Protein AF-A0A3C1S4L4-F1 (afdb_monomer)

Secondary structure (DSSP, 8-state):
-EE-HHHHHHHHHTSTT-SSGGGS-HHHHHHHHHHT-BSS---GGG--SEEEEEEEE-GGGPEEEEEEE-SSS-EETTTB-EEEEEEEETTEEEEEESS--PPP-HHHHHHH-GGGHHHHHHHT-TT-SS-HHHHHHSS--EEEEEE-HHHHHHHHHTSTT-SSGGGS-HHHHHHHHHHTEESS----GGG--TT-EEE-TTS-EEEEE-BTBSEEE-TT--EEEEEEEEEEETTEEEEEESS----

Radius of gyration: 19.39 Å; Cα contacts (8 Å, |Δi|>4): 486; chains: 1; bounding box: 53×37×50 Å

Nearest PDB structures (foldseek):
  7asg-assembly1_A  TM=5.093E-01  e=4.097E-16  Homo sapiens
  1o70-assembly1_A  TM=5.998E-01  e=1.993E-12  Drosophila melanogaster
  5y6p-assembly1_A1  TM=8.005E-01  e=9.199E-10  Griffithsia pacifica
  7ezx-assembly1_bP  TM=8.001E-01  e=2.308E-08  Porphyridium purpureum
  8c18-assembly1_A  TM=8.442E-01  e=1.392E-07  Coelastrella astaxanthina

Solvent-accessible surface area (backbone atoms only — not comparable to full-atom values): 13384 Å² total; per-residue (Å²): 76,44,51,40,73,67,12,52,49,53,55,32,72,71,36,97,77,29,88,49,78,84,58,47,55,65,70,59,52,51,37,34,58,25,48,36,36,56,96,62,84,68,47,74,89,68,66,52,74,44,74,44,60,22,64,11,68,23,60,94,67,40,47,24,41,42,41,34,41,47,86,79,69,57,27,38,70,62,77,24,34,77,76,45,69,65,42,79,50,101,90,48,60,43,28,35,22,61,35,65,64,69,81,44,36,48,50,56,49,40,70,55,32,78,58,21,50,55,46,49,52,62,52,65,40,84,83,56,91,64,63,46,61,62,61,58,59,41,90,54,29,26,23,32,52,43,32,31,40,66,10,51,51,52,54,32,71,73,36,96,77,28,88,50,80,84,56,48,58,60,70,57,52,53,50,36,58,29,56,30,27,28,66,81,33,61,77,43,71,90,72,65,46,70,71,36,74,47,63,23,61,66,68,51,54,34,32,31,39,54,92,83,53,62,29,38,33,34,73,60,68,49,78,35,52,56,79,44,69,61,46,22,14,58,29,17,28,35,30,33,20,67,42,65,66,53,108

pLDDT: mean 95.22, std 2.58, range [83.88, 98.56]

Foldseek 3Di:
DAEDPVQVVVVQVVDPQRPDPVSPPPLQVVLLVQQQAAPDADFPVNADQDWGFTRHAAPPRGTATWGFHDVPATDILQHKHFPATQCDDPVYTDTYIHHRDRFAFPLSVLVSDPQNPQVNCLLPPPVDPDNNSVVRRDAFQKEFAGEGPQQVVVVQVVDPQRPDPVSPDNVQSVLLRQQRMATRDQDFPVNDDAQDWGQTSSRATWGWHPPPHTWIQAPVRDIWHFPATANDGRRHTYTYIHHRGHD

Structure (mmCIF, N/CA/C/O backbone):
data_AF-A0A3C1S4L4-F1
#
_entry.id   AF-A0A3C1S4L4-F1
#
loop_
_atom_site.group_PDB
_atom_site.id
_atom_site.type_symbol
_atom_site.label_atom_id
_atom_site.label_alt_id
_atom_site.label_comp_id
_atom_site.label_asym_id
_atom_site.label_entity_id
_atom_site.label_seq_id
_atom_site.pdbx_PDB_ins_code
_atom_site.Cartn_x
_atom_site.Cartn_y
_atom_site.Cartn_z
_atom_site.occupancy
_atom_site.B_iso_or_equiv
_atom_site.auth_seq_id
_atom_site.auth_comp_id
_atom_site.auth_asym_id
_atom_site.auth_atom_id
_atom_site.pdbx_PDB_model_num
ATOM 1 N N . PHE A 1 1 ? 8.242 -4.626 -17.148 1.00 96.44 1 PHE A N 1
ATOM 2 C CA . PHE A 1 1 ? 8.209 -3.191 -17.479 1.00 96.44 1 PHE A CA 1
ATOM 3 C C . PHE A 1 1 ? 9.640 -2.677 -17.498 1.00 96.44 1 PHE A C 1
ATOM 5 O O . PHE A 1 1 ? 10.283 -2.720 -16.470 1.00 96.44 1 PHE A O 1
ATOM 12 N N . ALA A 1 2 ? 10.201 -2.315 -18.647 1.00 98.06 2 ALA A N 1
ATOM 13 C CA . ALA A 1 2 ? 11.602 -1.924 -18.793 1.00 98.06 2 ALA A CA 1
ATOM 14 C C . ALA A 1 2 ? 11.733 -0.389 -18.814 1.00 98.06 2 ALA A C 1
ATOM 16 O O . ALA A 1 2 ? 11.222 0.230 -19.750 1.00 98.06 2 ALA A O 1
ATOM 17 N N . PRO A 1 3 ? 12.392 0.238 -17.824 1.00 98.44 3 PRO A N 1
ATOM 18 C CA . PRO A 1 3 ? 12.643 1.676 -17.846 1.00 98.44 3 PRO A CA 1
ATOM 19 C C . PRO A 1 3 ? 13.583 2.067 -18.987 1.00 98.44 3 PRO A C 1
ATOM 21 O O . PRO A 1 3 ? 14.470 1.301 -19.367 1.00 98.44 3 PRO A O 1
ATOM 24 N N . THR A 1 4 ? 13.408 3.271 -19.527 1.00 98.56 4 THR A N 1
ATOM 25 C CA . THR A 1 4 ? 14.353 3.836 -20.503 1.00 98.56 4 THR A CA 1
ATOM 26 C C . THR A 1 4 ? 15.696 4.209 -19.868 1.00 98.56 4 THR A C 1
ATOM 28 O O . THR A 1 4 ? 15.824 4.334 -18.652 1.00 98.56 4 THR A O 1
ATOM 31 N N . ASN A 1 5 ? 16.706 4.472 -20.700 1.00 98.00 5 ASN A N 1
ATOM 32 C CA . ASN A 1 5 ? 17.982 5.014 -20.224 1.00 98.00 5 ASN A CA 1
ATOM 33 C C . ASN A 1 5 ? 17.807 6.364 -19.505 1.00 98.00 5 ASN A C 1
ATOM 35 O O . ASN A 1 5 ? 18.481 6.612 -18.511 1.00 98.00 5 ASN A O 1
ATOM 39 N N . GLU A 1 6 ? 16.883 7.214 -19.970 1.00 98.19 6 GLU A N 1
ATOM 40 C CA . GLU A 1 6 ? 16.582 8.494 -19.311 1.00 98.19 6 GLU A CA 1
ATOM 41 C C . GLU A 1 6 ? 15.925 8.282 -17.939 1.00 98.19 6 GLU A C 1
ATOM 43 O O . GLU A 1 6 ? 16.216 9.004 -16.987 1.00 98.19 6 GLU A O 1
ATOM 48 N N . ALA A 1 7 ? 15.105 7.236 -17.803 1.00 98.25 7 ALA A N 1
ATOM 49 C CA . ALA A 1 7 ? 14.535 6.836 -16.523 1.00 98.25 7 ALA A CA 1
ATOM 50 C C . ALA A 1 7 ? 15.625 6.439 -15.512 1.00 98.25 7 ALA A C 1
ATOM 52 O O . ALA A 1 7 ? 15.573 6.844 -14.353 1.00 98.25 7 ALA A O 1
ATOM 53 N N . PHE A 1 8 ? 16.627 5.665 -15.945 1.00 97.94 8 PHE A N 1
ATOM 54 C CA . PHE A 1 8 ? 17.766 5.298 -15.095 1.00 97.94 8 PHE A CA 1
ATOM 55 C C . PHE A 1 8 ? 18.648 6.495 -14.755 1.00 97.94 8 PHE A C 1
ATOM 57 O O . PHE A 1 8 ? 19.101 6.607 -13.622 1.00 97.94 8 PHE A O 1
ATOM 64 N N . LYS A 1 9 ? 18.851 7.418 -15.695 1.00 97.38 9 LYS A N 1
ATOM 65 C CA . LYS A 1 9 ? 19.537 8.677 -15.406 1.00 97.38 9 LYS A CA 1
ATOM 66 C C . LYS A 1 9 ? 18.795 9.482 -14.335 1.00 97.38 9 LYS A C 1
ATOM 68 O O . LYS A 1 9 ? 19.410 9.905 -13.369 1.00 97.38 9 LYS A O 1
ATOM 73 N N . SER A 1 10 ? 17.470 9.581 -14.447 1.00 97.38 10 SER A N 1
ATOM 74 C CA . SER A 1 10 ? 16.625 10.240 -13.441 1.00 97.38 10 SER A CA 1
ATOM 75 C C . SER A 1 10 ? 16.706 9.563 -12.065 1.00 97.38 10 SER A C 1
ATOM 77 O O . SER A 1 10 ? 16.632 10.241 -11.045 1.00 97.38 10 SER A O 1
ATOM 79 N N . LEU A 1 11 ? 16.866 8.233 -12.018 1.00 96.81 11 LEU A N 1
ATOM 80 C CA . LEU A 1 11 ? 17.116 7.510 -10.767 1.00 96.81 11 LEU A CA 1
ATOM 81 C C . LEU A 1 11 ? 18.466 7.903 -10.155 1.00 96.81 11 LEU A C 1
ATOM 83 O O . LEU A 1 11 ? 18.521 8.167 -8.958 1.00 96.81 11 LEU A O 1
ATOM 87 N N . LEU A 1 12 ? 19.538 7.948 -10.947 1.00 97.50 12 LEU A N 1
ATOM 88 C CA . LEU A 1 12 ? 20.859 8.359 -10.460 1.00 97.50 12 LEU A CA 1
ATOM 89 C C . LEU A 1 12 ? 20.820 9.801 -9.941 1.00 97.50 12 LEU A C 1
ATOM 91 O O . LEU A 1 12 ? 21.214 10.057 -8.811 1.00 97.50 12 LEU A O 1
ATOM 95 N N . ASP A 1 13 ? 20.197 10.705 -10.699 1.00 96.69 13 ASP A N 1
ATOM 96 C CA . ASP A 1 13 ? 20.033 12.112 -10.318 1.00 96.69 13 ASP A CA 1
ATOM 97 C C . ASP A 1 13 ? 19.179 12.306 -9.042 1.00 96.69 13 ASP A C 1
ATOM 99 O O . ASP A 1 13 ? 19.209 13.379 -8.436 1.00 96.69 13 ASP A O 1
ATOM 103 N N . SER A 1 14 ? 18.423 11.288 -8.604 1.00 94.88 14 SER A N 1
ATOM 104 C CA . SER A 1 14 ? 17.622 11.343 -7.370 1.00 94.88 14 SER A CA 1
ATOM 105 C C . SER A 1 14 ? 18.447 11.208 -6.086 1.00 94.88 14 SER A C 1
ATOM 107 O O . SER A 1 14 ? 17.949 11.528 -5.006 1.00 94.88 14 SER A O 1
ATOM 109 N N . ASN A 1 15 ? 19.704 10.766 -6.188 1.00 94.88 15 ASN A N 1
ATOM 110 C CA . ASN A 1 15 ? 20.615 10.640 -5.060 1.00 94.88 15 ASN A CA 1
ATOM 111 C C . ASN A 1 15 ? 21.998 11.184 -5.435 1.00 94.88 15 ASN A C 1
ATOM 113 O O . ASN A 1 15 ? 22.676 10.649 -6.305 1.00 94.88 15 ASN A O 1
ATOM 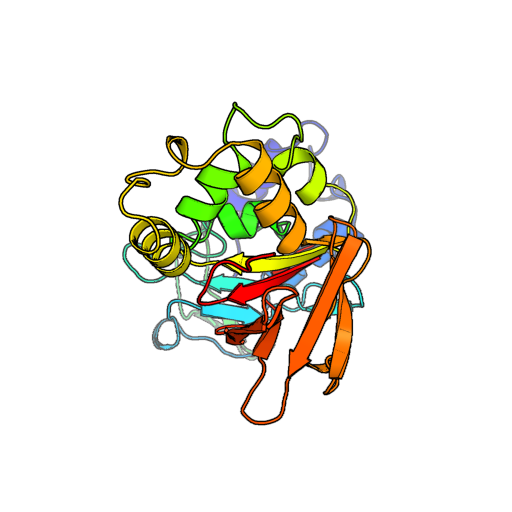117 N N . SER A 1 16 ? 22.460 12.212 -4.720 1.00 94.94 16 SER A N 1
ATOM 118 C CA . SER A 1 16 ? 23.766 12.838 -4.968 1.00 94.94 16 SER A CA 1
ATOM 119 C C . SER A 1 16 ? 24.969 11.903 -4.792 1.00 94.94 16 SER A C 1
ATOM 121 O O . SER A 1 16 ? 26.069 12.250 -5.214 1.00 94.94 16 SER A O 1
ATOM 123 N N . GLU A 1 17 ? 24.790 10.752 -4.142 1.00 96.00 17 GLU A N 1
ATOM 124 C CA . GLU A 1 17 ? 25.831 9.736 -3.971 1.00 96.00 17 GLU A CA 1
ATOM 125 C C . GLU A 1 17 ? 25.919 8.761 -5.160 1.00 96.00 17 GLU A C 1
ATOM 127 O O . GLU A 1 17 ? 26.904 8.034 -5.274 1.00 96.00 17 GLU A O 1
ATOM 132 N N . TRP A 1 18 ? 24.932 8.749 -6.064 1.00 96.19 18 TRP A N 1
ATOM 133 C CA . TRP A 1 18 ? 24.876 7.831 -7.205 1.00 96.19 18 TRP A CA 1
ATOM 134 C C . TRP A 1 18 ? 25.344 8.505 -8.499 1.00 96.19 18 TRP A C 1
ATOM 136 O O . TRP A 1 18 ? 24.556 9.062 -9.257 1.00 96.19 18 TRP A O 1
ATOM 146 N N . ASN A 1 19 ? 26.644 8.424 -8.791 1.00 95.00 19 ASN A N 1
ATOM 147 C CA . ASN A 1 19 ? 27.225 8.953 -10.033 1.00 95.00 19 ASN A CA 1
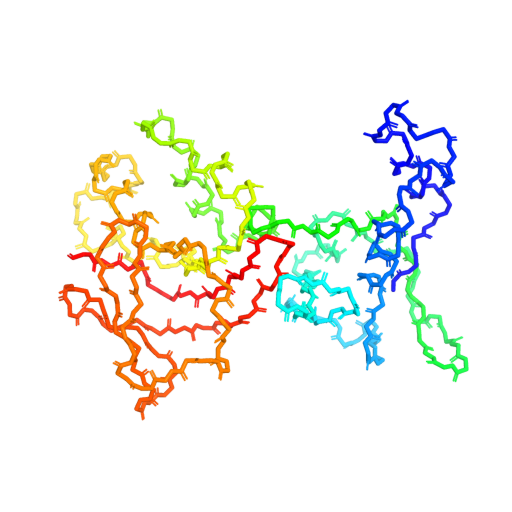ATOM 148 C C . ASN A 1 19 ? 27.117 7.954 -11.196 1.00 95.00 19 ASN A C 1
ATOM 150 O O . ASN A 1 19 ? 27.179 8.327 -12.370 1.00 95.00 19 ASN A O 1
ATOM 154 N N . SER A 1 20 ? 26.989 6.671 -10.872 1.00 95.56 20 SER A N 1
ATOM 155 C CA . SER A 1 20 ? 26.849 5.562 -11.804 1.00 95.56 20 SER A CA 1
ATOM 156 C C . SER A 1 20 ? 25.978 4.458 -11.206 1.00 95.56 20 SER A C 1
ATOM 158 O O . SER A 1 20 ? 25.701 4.436 -10.009 1.00 95.56 20 SER A O 1
ATOM 160 N N . ILE A 1 21 ? 25.559 3.506 -12.042 1.00 94.06 21 ILE A N 1
ATOM 161 C CA . ILE A 1 21 ? 24.753 2.363 -11.590 1.00 94.06 21 ILE A CA 1
ATOM 162 C C . ILE A 1 21 ? 25.477 1.501 -10.543 1.00 94.06 21 ILE A C 1
ATOM 164 O O . ILE A 1 21 ? 24.820 0.882 -9.711 1.00 94.06 21 ILE A O 1
ATOM 168 N N . ASP A 1 22 ? 26.813 1.502 -10.567 1.00 95.50 22 ASP A N 1
ATOM 169 C CA . ASP A 1 22 ? 27.657 0.728 -9.654 1.00 95.50 22 ASP A CA 1
ATOM 170 C C . ASP A 1 22 ? 27.691 1.329 -8.237 1.00 95.50 22 ASP A C 1
ATOM 172 O O . ASP A 1 22 ? 28.064 0.639 -7.289 1.00 95.50 22 ASP A O 1
ATOM 176 N N . ASP A 1 23 ? 27.259 2.586 -8.075 1.00 96.94 23 ASP A N 1
ATOM 177 C CA . ASP A 1 23 ? 27.141 3.244 -6.768 1.00 96.94 23 ASP A CA 1
ATOM 178 C C . ASP A 1 23 ? 25.855 2.834 -6.025 1.00 96.94 23 ASP A C 1
ATOM 180 O O . ASP A 1 23 ? 25.726 3.056 -4.818 1.00 96.94 23 ASP A O 1
ATOM 184 N N . ILE A 1 24 ? 24.889 2.222 -6.724 1.00 96.62 24 ILE A N 1
ATOM 185 C CA . ILE A 1 24 ? 23.666 1.712 -6.102 1.00 96.62 24 ILE A CA 1
ATOM 186 C C . ILE A 1 24 ? 23.987 0.380 -5.411 1.00 96.62 24 ILE A C 1
ATOM 188 O O . ILE A 1 24 ? 24.468 -0.545 -6.073 1.00 96.62 24 ILE A O 1
ATOM 192 N N . PRO A 1 25 ? 23.663 0.211 -4.113 1.00 96.81 25 PRO A N 1
ATOM 193 C CA . PRO A 1 25 ? 23.842 -1.065 -3.429 1.00 96.81 25 PRO A CA 1
ATOM 194 C C . PRO A 1 25 ? 23.229 -2.226 -4.223 1.00 96.81 25 PRO A C 1
ATOM 196 O O . PRO A 1 25 ? 22.064 -2.166 -4.623 1.00 96.81 25 PRO A O 1
ATOM 199 N N . THR A 1 26 ? 23.998 -3.297 -4.444 1.00 96.81 26 THR A N 1
ATOM 200 C CA . THR A 1 26 ? 23.598 -4.404 -5.332 1.00 96.81 26 THR A CA 1
ATOM 201 C C . THR A 1 26 ? 22.267 -5.038 -4.932 1.00 96.81 26 THR A C 1
ATOM 203 O O . THR A 1 26 ? 21.461 -5.357 -5.807 1.00 96.81 26 THR A O 1
ATOM 206 N N . ASP A 1 27 ? 22.000 -5.180 -3.633 1.00 95.19 27 ASP A N 1
ATOM 207 C CA . ASP A 1 27 ? 20.737 -5.738 -3.141 1.00 95.19 27 ASP A CA 1
ATOM 208 C C . ASP A 1 27 ? 19.551 -4.817 -3.454 1.00 95.19 27 ASP A C 1
ATOM 210 O O . ASP A 1 27 ? 18.503 -5.284 -3.908 1.00 95.19 27 ASP A O 1
ATOM 214 N N . LEU A 1 28 ? 19.738 -3.500 -3.305 1.00 95.44 28 LEU A N 1
ATOM 215 C CA . LEU A 1 28 ? 18.731 -2.502 -3.660 1.00 95.44 28 LEU A CA 1
ATOM 216 C C . LEU A 1 28 ? 18.457 -2.521 -5.165 1.00 95.44 28 LEU A C 1
ATOM 218 O O . LEU A 1 28 ? 17.302 -2.642 -5.573 1.00 95.44 28 LEU A O 1
ATOM 222 N N . LEU A 1 29 ? 19.504 -2.459 -5.992 1.00 97.38 29 LEU A N 1
ATOM 223 C CA . LEU A 1 29 ? 19.360 -2.498 -7.446 1.00 97.38 29 LEU A CA 1
ATOM 224 C C . LEU A 1 29 ? 18.695 -3.802 -7.903 1.00 97.38 29 LEU A C 1
ATOM 226 O O . LEU A 1 29 ? 17.782 -3.776 -8.726 1.00 97.38 29 LEU A O 1
ATOM 230 N N . THR A 1 30 ? 19.091 -4.939 -7.330 1.00 97.81 30 THR A N 1
ATOM 231 C CA . THR A 1 30 ? 18.474 -6.239 -7.619 1.00 97.81 30 THR A CA 1
ATOM 232 C C . THR A 1 30 ? 16.986 -6.225 -7.286 1.00 97.81 30 THR A C 1
ATOM 234 O O . THR A 1 30 ? 16.178 -6.683 -8.097 1.00 97.81 30 THR A O 1
ATOM 237 N N . ASN A 1 31 ? 16.598 -5.686 -6.127 1.00 97.31 31 ASN A N 1
ATOM 238 C CA . ASN A 1 31 ? 15.192 -5.633 -5.738 1.00 97.31 31 ASN A CA 1
ATOM 239 C C . ASN A 1 31 ? 14.386 -4.662 -6.617 1.00 97.31 31 ASN A C 1
ATOM 241 O O . ASN A 1 31 ? 13.281 -4.998 -7.037 1.00 97.31 31 ASN A O 1
ATOM 245 N N . ILE A 1 32 ? 14.961 -3.509 -6.987 1.00 97.94 32 ILE A N 1
ATOM 246 C CA . ILE A 1 32 ? 14.368 -2.581 -7.962 1.00 97.94 32 ILE A CA 1
ATOM 247 C C . ILE A 1 32 ? 14.127 -3.304 -9.290 1.00 97.94 32 ILE A C 1
ATOM 249 O O . ILE A 1 32 ? 13.012 -3.285 -9.806 1.00 97.94 32 ILE A O 1
ATOM 253 N N . LEU A 1 33 ? 15.126 -3.994 -9.844 1.00 98.25 33 LEU A N 1
ATOM 254 C CA . LEU A 1 33 ? 14.976 -4.712 -11.113 1.00 98.25 33 LEU A CA 1
ATOM 255 C C . LEU A 1 33 ? 13.924 -5.823 -11.025 1.00 98.25 33 LEU A C 1
ATOM 257 O O . LEU A 1 33 ? 13.118 -5.978 -11.939 1.00 98.25 33 LEU A O 1
ATOM 261 N N . LYS A 1 34 ? 13.870 -6.563 -9.914 1.00 98.38 34 LYS A N 1
ATOM 262 C CA . LYS A 1 34 ? 12.837 -7.582 -9.684 1.00 98.38 34 LYS A CA 1
ATOM 263 C C . LYS A 1 34 ? 11.427 -6.989 -9.583 1.00 98.38 34 LYS A C 1
ATOM 265 O O . LYS A 1 34 ? 10.476 -7.624 -10.033 1.00 98.38 34 LYS A O 1
ATOM 270 N N . PHE A 1 35 ? 11.281 -5.762 -9.082 1.00 98.50 35 PHE A N 1
ATOM 271 C CA . PHE A 1 35 ? 9.987 -5.072 -8.997 1.00 98.50 35 PHE A CA 1
ATOM 272 C C . PHE A 1 35 ? 9.412 -4.743 -10.381 1.00 98.50 35 PHE A C 1
ATOM 274 O O . PHE A 1 35 ? 8.205 -4.653 -10.576 1.00 98.50 35 PHE A O 1
ATOM 281 N N . HIS A 1 36 ? 10.279 -4.637 -11.386 1.00 98.19 36 HIS A N 1
ATOM 282 C CA . HIS A 1 36 ? 9.899 -4.401 -12.775 1.00 98.19 36 HIS A CA 1
ATOM 283 C C . HIS A 1 36 ? 9.458 -5.670 -13.521 1.00 98.19 36 HIS A C 1
ATOM 285 O O . HIS A 1 36 ? 9.021 -5.584 -14.679 1.00 98.19 36 HIS A O 1
ATOM 291 N N . VAL A 1 37 ? 9.568 -6.845 -12.896 1.00 97.94 37 VAL A N 1
ATOM 292 C CA . VAL A 1 37 ? 9.287 -8.147 -13.507 1.00 97.94 37 VAL A CA 1
ATOM 293 C C . VAL A 1 37 ? 8.107 -8.809 -12.802 1.00 97.94 37 VAL A C 1
ATOM 295 O O . VAL A 1 37 ? 8.031 -8.831 -11.576 1.00 97.94 37 VAL A O 1
ATOM 298 N N . LEU A 1 38 ? 7.188 -9.361 -13.594 1.00 96.81 38 LEU A N 1
ATOM 299 C CA . LEU A 1 38 ? 6.073 -10.179 -13.121 1.00 96.81 38 LEU A CA 1
ATOM 300 C C . LEU A 1 38 ? 6.314 -11.635 -13.528 1.00 96.81 38 LEU A C 1
ATOM 302 O O . LEU A 1 38 ? 6.858 -11.880 -14.606 1.00 96.81 38 LEU A O 1
ATOM 306 N N . ASP A 1 39 ? 5.834 -12.589 -12.730 1.00 94.31 39 ASP A N 1
ATOM 307 C CA . ASP A 1 39 ? 5.895 -14.029 -13.050 1.00 94.31 39 ASP A CA 1
ATOM 308 C C . ASP A 1 39 ? 4.782 -14.486 -14.017 1.00 94.31 39 ASP A C 1
ATOM 310 O O . ASP A 1 39 ? 4.351 -15.636 -14.044 1.00 94.31 39 ASP A O 1
ATOM 314 N N . GLN A 1 40 ? 4.241 -13.555 -14.803 1.00 91.31 40 GLN A N 1
ATOM 315 C CA . GLN A 1 40 ? 3.153 -13.818 -15.736 1.00 91.31 40 GLN A CA 1
ATOM 316 C C . GLN A 1 40 ? 3.230 -12.896 -16.950 1.00 91.31 40 GLN A C 1
ATOM 318 O O . GLN A 1 40 ? 3.728 -11.769 -16.884 1.00 91.31 40 GLN A O 1
ATOM 323 N N . LYS A 1 41 ? 2.694 -13.367 -18.080 1.00 91.00 41 LYS A N 1
ATOM 324 C CA . LYS A 1 41 ? 2.540 -12.537 -19.277 1.00 91.00 41 LYS A CA 1
ATOM 325 C C . LYS A 1 41 ? 1.351 -11.599 -19.089 1.00 91.00 41 LYS A C 1
ATOM 327 O O . LYS A 1 41 ? 0.219 -12.056 -18.996 1.00 91.00 41 LYS A O 1
ATOM 332 N N . VAL A 1 42 ? 1.619 -10.297 -19.091 1.00 91.88 42 VAL A N 1
ATOM 333 C CA . VAL A 1 42 ? 0.598 -9.243 -19.073 1.00 91.88 42 VAL A CA 1
ATOM 334 C C . VAL A 1 42 ? 0.706 -8.477 -20.382 1.00 91.88 42 VAL A C 1
ATOM 336 O O . VAL A 1 42 ? 1.751 -7.893 -20.658 1.00 91.88 42 VAL A O 1
ATOM 339 N N . THR A 1 43 ? -0.337 -8.497 -21.206 1.00 93.38 43 THR A N 1
ATOM 340 C CA . THR A 1 43 ? -0.452 -7.621 -22.385 1.00 93.38 43 THR A CA 1
ATOM 341 C C . THR A 1 43 ? -1.131 -6.309 -21.995 1.00 93.38 43 THR A C 1
ATOM 343 O O . THR A 1 43 ? -1.785 -6.235 -20.956 1.00 93.38 43 THR A O 1
ATOM 346 N N . SER A 1 44 ? -1.055 -5.282 -22.843 1.00 91.81 44 SER A N 1
ATOM 347 C CA . SER A 1 44 ? -1.808 -4.038 -22.626 1.00 91.81 44 SER A CA 1
ATOM 348 C C . SER A 1 44 ? -3.325 -4.266 -22.553 1.00 91.81 44 SER A C 1
ATOM 350 O O . SER A 1 44 ? -4.016 -3.517 -21.878 1.00 91.81 44 SER A O 1
ATOM 352 N N . GLY A 1 45 ? -3.845 -5.309 -23.212 1.00 91.19 45 GLY A N 1
ATOM 353 C CA . GLY A 1 45 ? -5.257 -5.698 -23.133 1.00 91.19 45 GLY A CA 1
ATOM 354 C C . GLY A 1 45 ? -5.635 -6.426 -21.840 1.00 91.19 45 GLY A C 1
ATOM 355 O O . GLY A 1 45 ? -6.813 -6.674 -21.614 1.00 91.19 45 GLY A O 1
ATOM 356 N N . ASN A 1 46 ? -4.657 -6.786 -21.002 1.00 90.69 46 ASN A N 1
ATOM 357 C CA . ASN A 1 46 ? -4.884 -7.360 -19.675 1.00 90.69 46 ASN A CA 1
ATOM 358 C C . ASN A 1 46 ? -4.799 -6.318 -18.551 1.00 90.69 46 ASN A C 1
ATOM 360 O O . ASN A 1 46 ? -4.965 -6.692 -17.395 1.00 90.69 46 ASN A O 1
ATOM 364 N N . LEU A 1 47 ? -4.485 -5.055 -18.862 1.00 91.94 47 LEU A N 1
ATOM 365 C CA . LEU A 1 47 ? -4.359 -4.013 -17.848 1.00 91.94 47 LEU A CA 1
ATOM 366 C C . LEU A 1 47 ? -5.740 -3.607 -17.328 1.00 91.94 47 LEU A C 1
ATOM 368 O O . LEU A 1 47 ? -6.669 -3.392 -18.104 1.00 91.94 47 LEU A O 1
ATOM 372 N N . SER A 1 48 ? -5.833 -3.485 -16.012 1.00 93.44 48 SER A N 1
ATOM 373 C CA . SER A 1 48 ? -6.986 -2.970 -15.282 1.00 93.44 48 SER A CA 1
ATOM 374 C C . SER A 1 48 ? -6.514 -2.404 -13.948 1.00 93.44 48 SER A C 1
ATOM 376 O O . SER A 1 48 ? -5.459 -2.819 -13.452 1.00 93.44 48 SER A O 1
ATOM 378 N N . ASP A 1 49 ? -7.321 -1.537 -13.344 1.00 92.81 49 ASP A N 1
ATOM 379 C CA . ASP A 1 49 ? -7.065 -0.976 -12.014 1.00 92.81 49 ASP A CA 1
ATOM 380 C C . ASP A 1 49 ? -6.913 -2.111 -11.000 1.00 92.81 49 ASP A C 1
ATOM 382 O O . ASP A 1 49 ? -7.855 -2.861 -10.730 1.00 92.81 49 ASP A O 1
ATOM 386 N N . SER A 1 50 ? -5.688 -2.330 -10.525 1.00 92.81 50 SER A N 1
ATOM 387 C CA . SER A 1 50 ? -5.357 -3.514 -9.734 1.00 92.81 50 SER A CA 1
ATOM 388 C C . SER A 1 50 ? -3.995 -3.413 -9.054 1.00 92.81 50 SER A C 1
ATOM 390 O O . SER A 1 50 ? -3.182 -2.526 -9.321 1.00 92.81 50 SER A O 1
ATOM 392 N N . TYR A 1 51 ? -3.730 -4.392 -8.190 1.00 95.38 51 TYR A N 1
ATOM 393 C CA . TYR A 1 51 ? -2.396 -4.696 -7.699 1.00 95.38 51 TYR A CA 1
ATOM 394 C C . TYR A 1 51 ? -1.962 -6.068 -8.209 1.00 95.38 51 TYR A C 1
ATOM 396 O O . TYR A 1 51 ? -2.697 -7.047 -8.090 1.00 95.38 51 TYR A O 1
ATOM 404 N N . VAL A 1 52 ? -0.745 -6.151 -8.744 1.00 95.56 52 VAL A N 1
ATOM 405 C CA . VAL A 1 52 ? -0.138 -7.405 -9.212 1.00 95.56 52 VAL A CA 1
ATOM 406 C C . VAL A 1 52 ? 1.158 -7.689 -8.467 1.00 95.56 52 VAL A C 1
ATOM 408 O O . VAL A 1 52 ? 1.894 -6.775 -8.098 1.00 95.56 52 VAL A O 1
ATOM 411 N N . LYS A 1 53 ? 1.460 -8.966 -8.235 1.00 97.00 53 LYS A N 1
ATOM 412 C CA . LYS A 1 53 ? 2.691 -9.375 -7.551 1.00 97.00 53 LYS A CA 1
ATOM 413 C C . LYS A 1 53 ? 3.882 -9.329 -8.508 1.00 97.00 53 LYS A C 1
ATOM 415 O O . LYS A 1 53 ? 3.833 -9.897 -9.597 1.00 97.00 53 LYS A O 1
ATOM 420 N N . THR A 1 54 ? 4.941 -8.654 -8.083 1.00 98.12 54 THR A N 1
ATOM 421 C CA . THR A 1 54 ? 6.235 -8.596 -8.780 1.00 98.12 54 THR A CA 1
ATOM 422 C C . THR A 1 54 ? 7.146 -9.736 -8.326 1.00 98.12 54 THR A C 1
ATOM 424 O O . THR A 1 54 ? 6.754 -10.534 -7.481 1.00 98.12 54 THR A O 1
ATOM 427 N N . LEU A 1 55 ? 8.367 -9.819 -8.857 1.00 98.00 55 LEU A N 1
ATOM 428 C CA . LEU A 1 55 ? 9.397 -10.728 -8.342 1.00 98.00 55 LEU A CA 1
ATOM 429 C C . LEU A 1 55 ? 10.235 -10.119 -7.205 1.00 98.00 55 LEU A C 1
ATOM 431 O O . LEU A 1 55 ? 11.167 -10.769 -6.727 1.00 98.00 55 LEU A O 1
ATOM 435 N N . ALA A 1 56 ? 9.992 -8.859 -6.825 1.00 98.25 56 ALA A N 1
ATOM 436 C CA . ALA A 1 56 ? 10.726 -8.219 -5.736 1.00 98.25 56 ALA A CA 1
ATOM 437 C C . ALA A 1 56 ? 10.258 -8.759 -4.391 1.00 98.25 56 ALA A C 1
ATOM 439 O O . ALA A 1 56 ? 9.056 -8.876 -4.157 1.00 98.25 56 ALA A O 1
ATOM 440 N N . ALA A 1 57 ? 11.211 -9.022 -3.504 1.00 96.12 57 ALA A N 1
ATOM 441 C CA . ALA A 1 57 ? 10.929 -9.510 -2.166 1.00 96.12 57 ALA A CA 1
ATOM 442 C C . ALA A 1 57 ? 10.705 -8.331 -1.210 1.00 96.12 57 ALA A C 1
ATOM 444 O O . ALA A 1 57 ? 11.442 -7.338 -1.234 1.00 96.12 57 ALA A O 1
ATOM 445 N N . GLY A 1 58 ? 9.672 -8.452 -0.385 1.00 95.38 58 GLY A N 1
ATOM 446 C CA . GLY A 1 58 ? 9.376 -7.578 0.741 1.00 95.38 58 GLY A CA 1
ATOM 447 C C . GLY A 1 58 ? 9.566 -8.287 2.083 1.00 95.38 58 GLY A C 1
ATOM 448 O O . GLY A 1 58 ? 10.249 -9.314 2.159 1.00 95.38 58 GLY A O 1
ATOM 449 N N . PRO A 1 59 ? 8.947 -7.759 3.152 1.00 94.81 59 PRO A N 1
ATOM 450 C CA . PRO A 1 59 ? 8.932 -8.412 4.454 1.00 94.81 59 PRO A CA 1
ATOM 451 C C . PRO A 1 59 ? 8.419 -9.854 4.362 1.00 94.81 59 PRO A C 1
ATOM 453 O O . PRO A 1 59 ? 7.492 -10.143 3.604 1.00 94.81 59 PRO A O 1
ATOM 456 N N . ASN A 1 60 ? 9.023 -10.748 5.149 1.00 92.44 60 ASN A N 1
ATOM 457 C CA . ASN A 1 60 ? 8.735 -12.188 5.166 1.00 92.44 60 ASN A CA 1
ATOM 458 C C . ASN A 1 60 ? 8.898 -12.890 3.801 1.00 92.44 60 ASN A C 1
ATOM 460 O O . ASN A 1 60 ? 8.247 -13.898 3.558 1.00 92.44 60 ASN A O 1
ATOM 464 N N . GLU A 1 61 ? 9.745 -12.356 2.912 1.00 92.88 61 GLU A N 1
ATOM 465 C CA . GLU A 1 61 ? 9.944 -12.852 1.537 1.00 92.88 61 GLU A CA 1
ATOM 466 C C . GLU A 1 61 ? 8.685 -12.781 0.650 1.00 92.88 61 GLU A C 1
ATOM 468 O O . GLU A 1 61 ? 8.659 -13.335 -0.450 1.00 92.88 61 GLU A O 1
ATOM 473 N N . GLU A 1 62 ? 7.646 -12.056 1.077 1.00 96.25 62 GLU A N 1
ATOM 474 C CA . GLU A 1 62 ? 6.439 -11.887 0.274 1.00 96.25 62 GLU A CA 1
ATOM 475 C C . GLU A 1 62 ? 6.696 -10.961 -0.912 1.00 96.25 62 GLU A C 1
ATOM 477 O O . GLU A 1 62 ? 7.302 -9.893 -0.784 1.00 96.25 62 GLU A O 1
ATOM 482 N N . ASN A 1 63 ? 6.169 -11.339 -2.074 1.00 97.69 63 ASN A N 1
ATOM 483 C CA . ASN A 1 63 ? 6.326 -10.548 -3.284 1.00 97.69 63 ASN A CA 1
ATOM 484 C C . ASN A 1 63 ? 5.643 -9.178 -3.159 1.00 97.69 63 ASN A C 1
ATOM 486 O O . ASN A 1 63 ? 4.452 -9.069 -2.829 1.00 97.69 63 ASN A O 1
ATOM 490 N N . LEU A 1 64 ? 6.390 -8.127 -3.498 1.00 98.25 64 LEU A N 1
ATOM 491 C CA . LEU A 1 64 ? 5.914 -6.750 -3.495 1.00 98.25 64 LEU A CA 1
ATOM 492 C C . LEU A 1 64 ? 4.844 -6.539 -4.561 1.00 98.25 64 LEU A C 1
ATOM 494 O O . LEU A 1 64 ? 4.889 -7.117 -5.650 1.00 98.25 64 LEU A O 1
ATOM 498 N N . SER A 1 65 ? 3.877 -5.687 -4.237 1.00 98.06 65 SER A N 1
ATOM 499 C CA . SER A 1 65 ? 2.734 -5.404 -5.105 1.00 98.06 65 SER A CA 1
ATOM 500 C C . SER A 1 65 ? 2.988 -4.159 -5.950 1.00 98.06 65 SER A C 1
ATOM 502 O O . SER A 1 65 ? 3.281 -3.094 -5.409 1.00 98.06 65 SER A O 1
ATOM 504 N N . LEU A 1 66 ? 2.846 -4.287 -7.264 1.00 97.50 66 LEU A N 1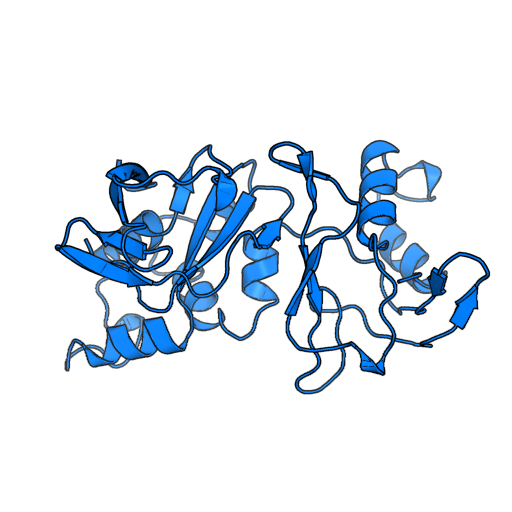
ATOM 505 C CA . LEU A 1 66 ? 2.847 -3.191 -8.225 1.00 97.50 66 LEU A CA 1
ATOM 506 C C . LEU A 1 66 ? 1.410 -2.723 -8.444 1.00 97.50 66 LEU A C 1
ATOM 508 O O . LEU A 1 66 ? 0.547 -3.536 -8.770 1.00 97.50 66 LEU A O 1
ATOM 512 N N . GLN A 1 67 ? 1.169 -1.426 -8.276 1.00 96.25 67 GLN A N 1
ATOM 513 C CA . GLN A 1 67 ? -0.100 -0.810 -8.656 1.00 96.25 67 GLN A CA 1
ATOM 514 C C . GLN A 1 67 ? -0.148 -0.607 -10.169 1.00 96.25 67 GLN A C 1
ATOM 516 O O . GLN A 1 67 ? 0.822 -0.124 -10.760 1.00 96.25 67 GLN A O 1
ATOM 521 N N . ILE A 1 68 ? -1.282 -0.943 -10.767 1.00 95.19 68 ILE A N 1
ATOM 522 C CA . ILE A 1 68 ? -1.635 -0.612 -12.141 1.00 95.19 68 ILE A CA 1
ATOM 523 C C . ILE A 1 68 ? -2.892 0.246 -12.063 1.00 95.19 68 ILE A C 1
ATOM 525 O O . ILE A 1 68 ? -3.893 -0.199 -11.510 1.00 95.19 68 ILE A O 1
ATOM 529 N N . GLU A 1 69 ? -2.823 1.454 -12.605 1.00 93.31 69 GLU A N 1
ATOM 530 C CA . GLU A 1 69 ? -3.945 2.374 -12.755 1.00 93.31 69 GLU A CA 1
ATOM 531 C C . GLU A 1 69 ? -4.218 2.556 -14.248 1.00 93.31 69 GLU A C 1
ATOM 533 O O . GLU A 1 69 ? -3.301 2.754 -15.048 1.00 93.31 69 GLU A O 1
ATOM 538 N N . THR A 1 70 ? -5.478 2.429 -14.635 1.00 92.75 70 THR A N 1
ATOM 539 C CA . THR A 1 70 ? -5.975 2.571 -16.006 1.00 92.75 70 THR A CA 1
ATOM 540 C C . THR A 1 70 ? -7.156 3.532 -16.087 1.00 92.75 70 THR A C 1
ATOM 542 O O . THR A 1 70 ? -7.488 3.978 -17.190 1.00 92.75 70 THR A O 1
ATOM 545 N N . THR A 1 71 ? -7.759 3.910 -14.953 1.00 86.44 71 THR A N 1
ATOM 546 C CA . THR A 1 71 ? -8.742 4.986 -14.901 1.00 86.44 71 THR A CA 1
ATOM 547 C C . THR A 1 71 ? -8.044 6.321 -15.152 1.00 86.44 71 THR A C 1
ATOM 549 O O . THR A 1 71 ? -7.366 6.892 -14.302 1.00 86.44 71 THR A O 1
ATOM 552 N N . GLY A 1 72 ? -8.225 6.848 -16.364 1.00 85.06 72 GLY A N 1
ATOM 553 C CA . GLY A 1 72 ? -7.558 8.064 -16.820 1.00 85.06 72 GLY A CA 1
ATOM 554 C C . GLY A 1 72 ? -6.313 7.750 -17.646 1.00 85.06 72 GLY A C 1
ATOM 555 O O . GLY A 1 72 ? -6.412 7.123 -18.701 1.00 85.06 72 GLY A O 1
ATOM 556 N N . ALA A 1 73 ? -5.153 8.250 -17.220 1.00 88.38 73 ALA A N 1
ATOM 557 C CA . ALA A 1 73 ? -3.880 7.918 -17.854 1.00 88.38 73 ALA A CA 1
ATOM 558 C C . ALA A 1 73 ? -3.332 6.619 -17.256 1.00 88.38 73 ALA A C 1
ATOM 560 O O . ALA A 1 73 ? -3.371 6.445 -16.044 1.00 88.38 73 ALA A O 1
ATOM 561 N N . ILE A 1 74 ? -2.800 5.729 -18.100 1.00 93.69 74 ILE A N 1
ATOM 562 C CA . ILE A 1 74 ? -2.188 4.491 -17.610 1.00 93.69 74 ILE A CA 1
ATOM 563 C C . ILE A 1 74 ? -0.929 4.842 -16.822 1.00 93.69 74 ILE A C 1
ATOM 565 O O . ILE A 1 74 ? 0.019 5.396 -17.387 1.00 93.69 74 ILE A O 1
ATOM 569 N N . GLU A 1 75 ? -0.919 4.475 -15.548 1.00 95.00 75 GLU A N 1
ATOM 570 C CA . GLU A 1 75 ? 0.184 4.713 -14.627 1.00 95.00 75 GLU A CA 1
ATOM 571 C C . GLU A 1 75 ? 0.509 3.428 -13.858 1.00 95.00 75 GLU A C 1
ATOM 573 O O . GLU A 1 75 ? -0.355 2.664 -13.428 1.00 95.00 75 GLU A O 1
ATOM 578 N N . PHE A 1 76 ? 1.799 3.173 -13.700 1.00 95.94 76 PHE A N 1
ATOM 579 C CA . PHE A 1 76 ? 2.349 2.089 -12.912 1.00 95.94 76 PHE A CA 1
ATOM 580 C C . PHE A 1 76 ? 2.982 2.683 -11.668 1.00 95.94 76 PHE A C 1
ATOM 582 O O . PHE A 1 76 ? 3.770 3.628 -11.742 1.00 95.94 76 PHE A O 1
ATOM 589 N N . ASN A 1 77 ? 2.644 2.107 -10.518 1.00 94.81 77 ASN A N 1
ATOM 590 C CA . ASN A 1 77 ? 3.172 2.526 -9.225 1.00 94.81 77 ASN A CA 1
ATOM 591 C C . ASN A 1 77 ? 2.985 4.030 -8.923 1.00 94.81 77 ASN A C 1
ATOM 593 O O . ASN A 1 77 ? 3.780 4.590 -8.175 1.00 94.81 77 ASN A O 1
ATOM 597 N N . GLY A 1 78 ? 1.948 4.660 -9.486 1.00 92.94 78 GLY A N 1
ATOM 598 C CA . GLY A 1 78 ? 1.543 6.047 -9.225 1.00 92.94 78 GLY A CA 1
ATOM 599 C C . GLY A 1 78 ? 2.156 7.120 -10.130 1.00 92.94 78 GLY A C 1
ATOM 600 O O . GLY A 1 78 ? 1.627 8.222 -10.171 1.00 92.94 78 GLY A O 1
ATOM 601 N N . ASP A 1 79 ? 3.256 6.849 -10.842 1.00 93.50 79 ASP A N 1
ATOM 602 C CA . ASP A 1 79 ? 3.930 7.902 -11.621 1.00 93.50 79 ASP A CA 1
ATOM 603 C C . ASP A 1 79 ? 4.754 7.437 -12.835 1.00 93.50 79 ASP A C 1
ATOM 605 O O . ASP A 1 79 ? 5.321 8.276 -13.538 1.00 93.50 79 ASP A O 1
ATOM 609 N N . SER A 1 80 ? 4.822 6.131 -13.110 1.00 97.38 80 SER A N 1
ATOM 610 C CA . SER A 1 80 ? 5.535 5.582 -14.269 1.00 97.38 80 SER A CA 1
ATOM 611 C C . SER A 1 80 ? 4.567 5.279 -15.409 1.00 97.38 80 SER A C 1
ATOM 613 O O . SER A 1 80 ? 3.560 4.605 -15.212 1.00 97.38 80 SER A O 1
ATOM 615 N N . LYS A 1 81 ? 4.850 5.753 -16.621 1.00 97.25 81 LYS A N 1
ATOM 616 C CA . LYS A 1 81 ? 3.932 5.685 -17.768 1.00 97.25 81 LYS A CA 1
ATOM 617 C C . LYS A 1 81 ? 4.473 4.780 -18.867 1.00 97.25 81 LYS A C 1
ATOM 619 O O . LYS A 1 81 ? 5.682 4.759 -19.115 1.00 97.25 81 LYS A O 1
ATOM 624 N N . PRO A 1 82 ? 3.604 4.035 -19.575 1.00 97.00 82 PRO A N 1
ATOM 625 C CA . PRO A 1 82 ? 4.023 3.264 -20.736 1.00 97.00 82 PRO A CA 1
ATOM 626 C C . PRO A 1 82 ? 4.426 4.188 -21.895 1.00 97.00 82 PRO A C 1
ATOM 628 O O . PRO A 1 82 ? 3.680 5.083 -22.281 1.00 97.00 82 PRO A O 1
ATOM 631 N N . ILE A 1 83 ? 5.577 3.910 -22.508 1.00 97.50 83 ILE A N 1
ATOM 632 C CA . ILE A 1 83 ? 6.038 4.532 -23.762 1.00 97.50 83 ILE A CA 1
ATOM 633 C C . ILE A 1 83 ? 5.739 3.616 -24.951 1.00 97.50 83 ILE A C 1
ATOM 635 O O . ILE A 1 83 ? 5.261 4.060 -25.992 1.00 97.50 83 ILE A O 1
ATOM 639 N N . ALA A 1 84 ? 6.035 2.324 -24.801 1.00 96.88 84 ALA A N 1
ATOM 640 C CA . ALA A 1 84 ? 5.781 1.306 -25.812 1.00 96.88 84 ALA A CA 1
ATOM 641 C C . ALA A 1 84 ? 5.341 0.014 -25.128 1.00 96.88 84 ALA A C 1
ATOM 643 O O . ALA A 1 84 ? 5.924 -0.388 -24.125 1.00 96.88 84 ALA A O 1
ATOM 644 N N . VAL A 1 85 ? 4.324 -0.651 -25.664 1.00 96.56 85 VAL A N 1
ATOM 645 C CA . VAL A 1 85 ? 3.715 -1.835 -25.042 1.00 96.56 85 VAL A CA 1
ATOM 646 C C . VAL A 1 85 ? 3.720 -3.025 -25.993 1.00 96.56 85 VAL A C 1
ATOM 648 O O . VAL A 1 85 ? 3.795 -2.855 -27.208 1.00 96.56 85 VAL A O 1
ATOM 651 N N . ASN A 1 86 ? 3.595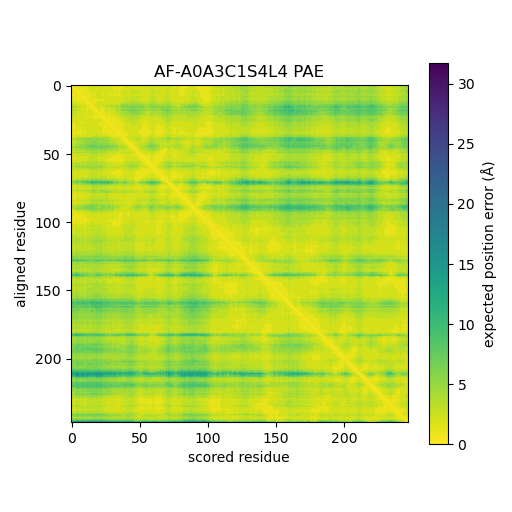 -4.228 -25.428 1.00 95.81 86 ASN A N 1
ATOM 652 C CA . ASN A 1 86 ? 3.471 -5.497 -26.157 1.00 95.81 86 ASN A CA 1
ATOM 653 C C . ASN A 1 86 ? 4.669 -5.842 -27.059 1.00 95.81 86 ASN A C 1
ATOM 655 O O . ASN A 1 86 ? 4.493 -6.415 -28.132 1.00 95.81 86 ASN A O 1
ATOM 659 N N . LEU A 1 87 ? 5.895 -5.529 -26.633 1.00 97.00 87 LEU A N 1
ATOM 660 C CA . LEU A 1 87 ? 7.084 -5.984 -27.350 1.00 97.00 87 LEU A CA 1
ATOM 661 C C . LEU A 1 87 ? 7.324 -7.461 -27.031 1.00 97.00 87 LEU A C 1
ATOM 663 O O . LEU A 1 87 ? 7.718 -7.814 -25.917 1.00 97.00 87 LEU A O 1
ATOM 667 N N . GLU A 1 88 ? 7.048 -8.334 -27.995 1.00 96.06 88 GLU A N 1
ATOM 668 C CA . GLU A 1 88 ? 7.200 -9.774 -27.809 1.00 96.06 88 GLU A CA 1
ATOM 669 C C . GLU A 1 88 ? 8.672 -10.194 -27.742 1.00 96.06 88 GLU A C 1
ATOM 671 O O . GLU A 1 88 ? 9.499 -9.822 -28.575 1.00 96.06 88 GLU A O 1
ATOM 676 N N . ALA A 1 89 ? 8.981 -11.034 -26.758 1.00 93.50 89 ALA A N 1
ATOM 677 C CA . ALA A 1 89 ? 10.246 -11.736 -26.631 1.00 93.50 89 ALA A CA 1
ATOM 678 C C . ALA A 1 89 ? 9.986 -13.243 -26.515 1.00 93.50 89 ALA A C 1
ATOM 680 O O . ALA A 1 89 ? 8.895 -13.688 -26.156 1.00 93.50 89 ALA A O 1
ATOM 681 N N . LYS A 1 90 ? 11.015 -14.064 -26.758 1.00 94.69 90 LYS A N 1
ATOM 682 C CA . LYS A 1 90 ? 10.897 -15.534 -26.712 1.00 94.69 90 LYS A CA 1
ATOM 683 C C . LYS A 1 90 ? 10.311 -16.052 -25.388 1.00 94.69 90 LYS A C 1
ATOM 685 O O . LYS A 1 90 ? 9.614 -17.062 -25.373 1.00 94.69 90 LYS A O 1
ATOM 690 N N . ASN A 1 91 ? 10.610 -15.376 -24.284 1.00 90.56 91 ASN A N 1
ATOM 691 C CA . ASN A 1 91 ? 10.273 -15.778 -22.921 1.00 90.56 91 ASN A CA 1
ATOM 692 C C . ASN A 1 91 ? 9.308 -14.815 -22.209 1.00 90.56 91 ASN A C 1
ATOM 694 O O . ASN A 1 91 ? 9.107 -14.960 -21.009 1.00 90.56 91 ASN A O 1
ATOM 698 N N . GLY A 1 92 ? 8.699 -13.847 -22.898 1.00 94.56 92 GLY A N 1
ATOM 699 C CA . GLY A 1 92 ? 7.852 -12.870 -22.219 1.00 94.56 92 GLY A CA 1
ATOM 700 C C . GLY A 1 92 ? 7.438 -11.697 -23.091 1.00 94.56 92 GLY A C 1
ATOM 701 O O . GLY A 1 92 ? 7.505 -11.758 -24.316 1.00 94.56 92 GLY A O 1
ATOM 702 N N . ILE A 1 93 ? 6.991 -10.635 -22.430 1.00 95.88 93 ILE A N 1
ATOM 703 C CA . ILE A 1 93 ? 6.578 -9.381 -23.054 1.00 95.88 93 ILE A CA 1
ATOM 704 C C . ILE A 1 93 ? 7.306 -8.245 -22.348 1.00 95.88 93 ILE A C 1
ATOM 706 O O . ILE A 1 93 ? 7.396 -8.223 -21.119 1.00 95.88 93 ILE A O 1
ATOM 710 N N . VAL A 1 94 ? 7.806 -7.294 -23.129 1.00 97.38 94 VAL A N 1
ATOM 711 C CA . VAL A 1 94 ? 8.406 -6.063 -22.629 1.00 97.38 94 VAL A CA 1
ATOM 712 C C . VAL A 1 94 ? 7.448 -4.899 -22.874 1.00 97.38 94 VAL A C 1
ATOM 714 O O . VAL A 1 94 ? 6.954 -4.692 -23.981 1.00 97.38 94 VAL A O 1
ATOM 717 N N . HIS A 1 95 ? 7.218 -4.118 -21.821 1.00 97.19 95 HIS A N 1
ATOM 718 C CA . HIS A 1 95 ? 6.590 -2.797 -21.887 1.00 97.19 95 HIS A CA 1
ATOM 719 C C . HIS A 1 95 ? 7.643 -1.776 -21.490 1.00 97.19 95 HIS A C 1
ATOM 721 O O . HIS A 1 95 ? 8.172 -1.887 -20.387 1.00 97.19 95 HIS A O 1
ATOM 727 N N . ILE A 1 96 ? 7.976 -0.837 -22.368 1.00 98.25 96 ILE A N 1
ATOM 728 C CA . ILE A 1 96 ? 8.906 0.257 -22.085 1.00 98.25 96 ILE A CA 1
ATOM 729 C C . ILE A 1 96 ? 8.174 1.316 -21.263 1.00 98.25 96 ILE A C 1
ATOM 731 O O . ILE A 1 96 ? 7.069 1.707 -21.639 1.00 98.25 96 ILE A O 1
ATOM 735 N N . ILE A 1 97 ? 8.793 1.786 -20.180 1.00 98.50 97 ILE A N 1
ATOM 736 C CA . ILE A 1 97 ? 8.240 2.806 -19.279 1.00 98.50 97 ILE A CA 1
ATOM 737 C C . ILE A 1 97 ? 9.185 4.004 -19.134 1.00 98.50 97 ILE A C 1
ATOM 739 O O . ILE A 1 97 ? 10.400 3.877 -19.310 1.00 98.50 97 ILE A O 1
ATOM 743 N N . ASP A 1 98 ? 8.632 5.171 -18.823 1.00 98.44 98 ASP A N 1
ATOM 744 C CA . ASP A 1 98 ? 9.373 6.435 -18.733 1.00 98.44 98 ASP A CA 1
ATOM 745 C C . ASP A 1 98 ? 10.105 6.657 -17.402 1.00 98.44 98 ASP A C 1
ATOM 747 O O . ASP A 1 98 ? 10.995 7.503 -17.340 1.00 98.44 98 ASP A O 1
ATOM 751 N N . LYS A 1 99 ? 9.792 5.868 -16.368 1.00 98.31 99 LYS A N 1
ATOM 752 C CA . LYS A 1 99 ? 10.354 6.027 -15.024 1.00 98.31 99 LYS A CA 1
ATOM 753 C C . LYS A 1 99 ? 10.710 4.694 -14.371 1.00 98.31 99 LYS A C 1
ATOM 755 O O . LYS A 1 99 ? 9.955 3.728 -14.486 1.00 98.31 99 LYS A O 1
ATOM 760 N N . VAL A 1 100 ? 11.838 4.648 -13.653 1.00 98.31 100 VAL A N 1
ATOM 761 C CA . VAL A 1 100 ? 12.194 3.502 -12.802 1.00 98.31 100 VAL A CA 1
ATOM 762 C C . VAL A 1 100 ? 11.253 3.475 -11.600 1.00 98.31 100 VAL A C 1
ATOM 764 O O . VAL A 1 100 ? 11.194 4.427 -10.827 1.00 98.31 100 VAL A O 1
ATOM 767 N N . MET A 1 101 ? 10.539 2.368 -11.426 1.00 97.81 101 MET A N 1
ATOM 768 C CA . MET A 1 101 ? 9.651 2.144 -10.292 1.00 97.81 101 MET A CA 1
ATOM 769 C C . MET A 1 101 ? 10.459 1.674 -9.078 1.00 97.81 101 MET A C 1
ATOM 771 O O . MET A 1 101 ? 10.887 0.520 -9.008 1.00 97.81 101 MET A O 1
ATOM 775 N N . VAL A 1 102 ? 10.670 2.568 -8.114 1.00 96.56 102 VAL A N 1
ATOM 776 C CA . VAL A 1 102 ? 11.248 2.200 -6.816 1.00 96.56 102 VAL A CA 1
ATOM 777 C C . VAL A 1 102 ? 10.155 1.538 -5.965 1.00 96.56 102 VAL A C 1
ATOM 779 O O . VAL A 1 102 ? 9.053 2.090 -5.877 1.00 96.56 102 VAL A O 1
ATOM 782 N N . PRO A 1 103 ? 10.406 0.364 -5.352 1.00 96.94 103 PRO A N 1
ATOM 783 C CA . PRO A 1 103 ? 9.393 -0.317 -4.555 1.00 96.94 103 PRO A CA 1
ATOM 784 C C . PRO A 1 103 ? 8.909 0.558 -3.381 1.00 96.94 103 PRO A C 1
ATOM 786 O O . PRO A 1 103 ? 9.727 0.962 -2.554 1.00 96.94 103 PRO A O 1
ATOM 789 N N . PRO A 1 104 ? 7.604 0.869 -3.288 1.00 96.62 104 PRO A N 1
ATOM 790 C CA . PRO A 1 104 ? 7.103 1.831 -2.312 1.00 96.62 104 PRO A CA 1
ATOM 791 C C . PRO A 1 104 ? 6.842 1.195 -0.941 1.00 96.62 104 PRO A C 1
ATOM 793 O O . PRO A 1 104 ? 6.512 0.006 -0.829 1.00 96.62 104 PRO A O 1
ATOM 796 N N . ASN A 1 105 ? 6.924 2.017 0.106 1.00 97.25 105 ASN A N 1
ATOM 797 C CA . ASN A 1 105 ? 6.441 1.678 1.445 1.00 97.25 105 ASN A CA 1
ATOM 798 C C . ASN A 1 105 ? 4.899 1.772 1.508 1.00 97.25 105 ASN A C 1
ATOM 800 O O . ASN A 1 105 ? 4.247 2.167 0.536 1.00 97.25 105 ASN A O 1
ATOM 804 N N . VAL A 1 106 ? 4.291 1.377 2.629 1.00 96.88 106 VAL A N 1
ATOM 805 C CA . VAL A 1 106 ? 2.822 1.387 2.778 1.00 96.88 106 VAL A CA 1
ATOM 806 C C . VAL A 1 106 ? 2.215 2.797 2.699 1.00 96.88 106 VAL A C 1
ATOM 808 O O . VAL A 1 106 ? 1.133 2.963 2.142 1.00 96.88 106 VAL A O 1
ATOM 811 N N . VAL A 1 107 ? 2.924 3.833 3.155 1.00 96.62 107 VAL A N 1
ATOM 812 C CA . VAL A 1 107 ? 2.454 5.228 3.074 1.00 96.62 107 VAL A CA 1
ATOM 813 C C . VAL A 1 107 ? 2.424 5.716 1.628 1.00 96.62 107 VAL A C 1
ATOM 815 O O . VAL A 1 107 ? 1.402 6.218 1.169 1.00 96.62 107 VAL A O 1
ATOM 818 N N . THR A 1 108 ? 3.502 5.513 0.871 1.00 96.12 108 THR A N 1
ATOM 819 C CA . THR A 1 108 ? 3.557 5.856 -0.555 1.00 96.12 108 THR A CA 1
ATOM 820 C C . THR A 1 108 ? 2.488 5.102 -1.344 1.00 96.12 108 THR A C 1
ATOM 822 O O . THR A 1 108 ? 1.866 5.672 -2.234 1.00 96.12 108 THR A O 1
ATOM 825 N N . LYS A 1 109 ? 2.193 3.846 -0.991 1.00 96.69 109 LYS A N 1
ATOM 826 C CA . LYS A 1 109 ? 1.073 3.112 -1.600 1.00 96.69 109 LYS A CA 1
ATOM 827 C C . LYS A 1 109 ? -0.280 3.741 -1.320 1.00 96.69 109 LYS A C 1
ATOM 829 O O . LYS A 1 109 ? -1.112 3.761 -2.222 1.00 96.69 109 LYS A O 1
ATOM 834 N N . ALA A 1 110 ? -0.495 4.227 -0.098 1.00 96.00 110 ALA A N 1
ATOM 835 C CA . ALA A 1 110 ? -1.715 4.939 0.244 1.00 96.00 110 ALA A CA 1
ATOM 836 C C . ALA A 1 110 ? -1.841 6.241 -0.562 1.00 96.00 110 ALA A C 1
ATOM 838 O O . ALA A 1 110 ? -2.896 6.509 -1.122 1.00 96.00 110 ALA A O 1
ATOM 839 N N . ILE A 1 111 ? -0.746 6.996 -0.696 1.00 95.06 111 ILE A N 1
ATOM 840 C CA . ILE A 1 111 ? -0.687 8.234 -1.492 1.00 95.06 111 ILE A CA 1
ATOM 841 C C . ILE A 1 111 ? -0.996 7.973 -2.971 1.00 95.06 111 ILE A C 1
ATOM 843 O O . ILE A 1 111 ? -1.743 8.731 -3.585 1.00 95.06 111 ILE A O 1
ATOM 847 N N . ASN A 1 112 ? -0.456 6.894 -3.536 1.00 93.38 112 ASN A N 1
ATOM 848 C CA . ASN A 1 112 ? -0.615 6.578 -4.956 1.00 93.38 112 ASN A CA 1
ATOM 849 C C . ASN A 1 112 ? -2.003 6.012 -5.304 1.00 93.38 112 ASN A C 1
ATOM 851 O O . ASN A 1 112 ? -2.323 5.850 -6.480 1.00 93.38 112 ASN A O 1
ATOM 855 N N . ASN A 1 113 ? -2.837 5.688 -4.313 1.00 92.44 113 ASN A N 1
ATOM 856 C CA . ASN A 1 113 ? -4.171 5.141 -4.527 1.00 92.44 113 ASN A CA 1
ATOM 857 C C . ASN A 1 113 ? -5.245 6.184 -4.199 1.00 92.44 113 ASN A C 1
ATOM 859 O O . ASN A 1 113 ? -5.462 6.556 -3.045 1.00 92.44 113 ASN A O 1
ATOM 863 N N . SER A 1 114 ? -5.969 6.617 -5.228 1.00 92.19 114 SER A N 1
ATOM 864 C CA . SER A 1 114 ? -7.029 7.623 -5.122 1.00 92.19 114 SER A CA 1
ATOM 865 C C . SER A 1 114 ? -8.159 7.216 -4.163 1.00 92.19 114 SER A C 1
ATOM 867 O O . SER A 1 114 ? -8.733 8.086 -3.498 1.00 92.19 114 SER A O 1
ATOM 869 N N . ASN A 1 115 ? -8.416 5.912 -3.990 1.00 93.44 115 ASN A N 1
ATOM 870 C CA . ASN A 1 115 ? -9.401 5.382 -3.040 1.00 93.44 115 ASN A CA 1
ATOM 871 C C . ASN A 1 115 ? -9.002 5.585 -1.570 1.00 93.44 115 ASN A C 1
ATOM 873 O O . ASN A 1 115 ? -9.836 5.378 -0.692 1.00 93.44 115 ASN A O 1
ATOM 877 N N . PHE A 1 116 ? -7.768 6.018 -1.292 1.00 96.31 116 PHE A N 1
ATOM 878 C CA . PHE A 1 116 ? -7.270 6.326 0.051 1.00 96.31 116 PHE A CA 1
ATOM 879 C C . PHE A 1 116 ? -7.014 7.817 0.278 1.00 96.31 116 PHE A C 1
ATOM 881 O O . PHE A 1 116 ? -6.433 8.186 1.296 1.00 96.31 116 PHE A O 1
ATOM 888 N N . SER A 1 117 ? -7.470 8.703 -0.611 1.00 96.44 117 SER A N 1
ATOM 889 C CA . SER A 1 117 ? -7.263 10.151 -0.445 1.00 96.44 117 SER A CA 1
ATOM 890 C C . SER A 1 117 ? -7.774 10.694 0.901 1.00 96.44 117 SER A C 1
ATOM 892 O O . SER A 1 117 ? -7.107 11.524 1.519 1.00 96.44 117 SER A O 1
ATOM 894 N N . THR A 1 118 ? -8.894 10.174 1.417 1.00 97.62 118 THR A N 1
ATOM 895 C CA . THR A 1 118 ? -9.429 10.564 2.735 1.00 97.62 118 THR A CA 1
ATOM 896 C C . THR A 1 118 ? -8.594 9.998 3.884 1.00 97.62 118 THR A C 1
ATOM 898 O O . THR A 1 118 ? -8.384 10.687 4.880 1.00 97.62 118 THR A O 1
ATOM 901 N N . LEU A 1 119 ? -8.058 8.780 3.734 1.00 97.81 119 LEU A N 1
ATOM 902 C CA . LEU A 1 119 ? -7.113 8.195 4.689 1.00 97.81 119 LEU A CA 1
ATOM 903 C C . LEU A 1 119 ? -5.835 9.033 4.768 1.00 97.81 1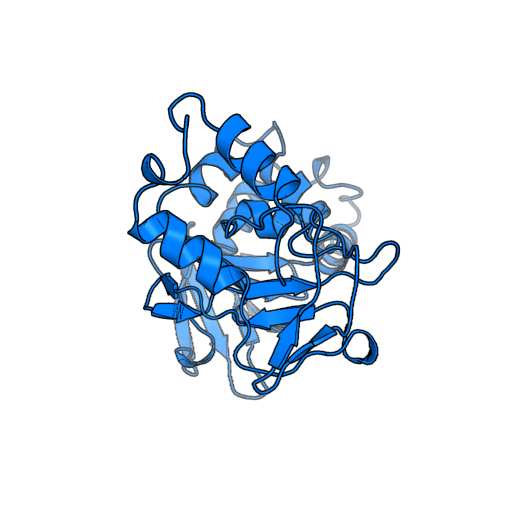19 LEU A C 1
ATOM 905 O O . LEU A 1 119 ? -5.388 9.362 5.860 1.00 97.81 119 LEU A O 1
ATOM 909 N N . VAL A 1 120 ? -5.271 9.413 3.619 1.00 97.19 120 VAL A N 1
ATOM 910 C CA . VAL A 1 120 ? -4.082 10.272 3.552 1.00 97.19 120 VAL A CA 1
ATOM 911 C C . VAL A 1 120 ? -4.366 11.611 4.229 1.00 97.19 120 VAL A C 1
ATOM 913 O O . VAL A 1 120 ? -3.602 12.014 5.102 1.00 97.19 120 VAL A O 1
ATOM 916 N N . ALA A 1 121 ? -5.496 12.252 3.912 1.00 97.44 121 ALA A N 1
ATOM 917 C CA . ALA A 1 121 ? -5.907 13.493 4.564 1.00 97.44 121 ALA A CA 1
ATOM 918 C C . ALA A 1 121 ? -6.011 13.332 6.090 1.00 97.44 121 ALA A C 1
ATOM 920 O O . ALA A 1 121 ? -5.484 14.166 6.824 1.00 97.44 121 ALA A O 1
ATOM 921 N N . ALA A 1 122 ? -6.613 12.235 6.563 1.00 97.06 122 ALA A N 1
ATOM 922 C CA . ALA A 1 122 ? -6.726 11.928 7.983 1.00 97.06 122 ALA A CA 1
ATOM 923 C C . ALA A 1 122 ? -5.362 11.702 8.652 1.00 97.06 122 ALA A C 1
ATOM 925 O O . ALA A 1 122 ? -5.156 12.211 9.745 1.00 97.06 122 ALA A O 1
ATOM 926 N N . LEU A 1 123 ? -4.424 10.992 8.018 1.00 96.31 123 LEU A N 1
ATOM 927 C CA . LEU A 1 123 ? -3.074 10.754 8.556 1.00 96.31 123 LEU A CA 1
ATOM 928 C C . LEU A 1 123 ? -2.224 12.034 8.603 1.00 96.31 123 LEU A C 1
ATOM 930 O O . LEU A 1 123 ? -1.369 12.169 9.473 1.00 96.31 123 LEU A O 1
ATOM 934 N N . THR A 1 124 ? -2.455 12.966 7.673 1.00 96.12 124 THR A N 1
ATOM 935 C CA . THR A 1 124 ? -1.731 14.249 7.572 1.00 96.12 124 THR A CA 1
ATOM 936 C C . THR A 1 124 ? -2.402 15.410 8.309 1.00 96.12 124 THR A C 1
ATOM 938 O O . THR A 1 124 ? -1.954 16.551 8.187 1.00 96.12 124 THR A O 1
ATOM 941 N N . ASP A 1 125 ? -3.490 15.160 9.041 1.00 96.25 125 ASP A N 1
ATOM 942 C CA . ASP A 1 125 ? -4.208 16.214 9.754 1.00 96.25 125 ASP A CA 1
ATOM 943 C C . ASP A 1 125 ? -3.289 16.875 10.793 1.00 96.25 125 ASP A C 1
ATOM 945 O O . ASP A 1 125 ? -2.787 16.236 11.717 1.00 96.25 125 ASP A O 1
ATOM 949 N N . SER A 1 126 ? -3.074 18.185 10.654 1.00 94.88 126 SER A N 1
ATOM 950 C CA . SER A 1 126 ? -2.139 18.945 11.489 1.00 94.88 126 SER A CA 1
ATOM 951 C C . SER A 1 126 ? -2.546 19.035 12.962 1.00 94.88 126 SER A C 1
ATOM 953 O O . SER A 1 126 ? -1.783 19.560 13.770 1.00 94.88 126 SER A O 1
ATOM 955 N N . ARG A 1 127 ? -3.769 18.616 13.313 1.00 95.81 127 ARG A N 1
ATOM 956 C CA . ARG A 1 127 ? -4.244 18.574 14.701 1.00 95.81 127 ARG A CA 1
ATOM 957 C C . ARG A 1 127 ? -3.636 17.403 15.480 1.00 95.81 127 ARG A C 1
ATOM 959 O O . ARG A 1 127 ? -3.653 17.452 16.708 1.00 95.81 127 ARG A O 1
ATOM 966 N N . HIS A 1 128 ? -3.127 16.377 14.792 1.00 94.50 128 HIS A N 1
ATOM 967 C CA . HIS A 1 128 ? -2.530 15.209 15.433 1.00 94.50 128 HIS A CA 1
ATOM 968 C C . HIS A 1 128 ? -1.302 15.578 16.253 1.00 94.50 128 HIS A C 1
ATOM 970 O O . HIS A 1 128 ? -0.479 16.405 15.864 1.00 94.50 128 HIS A O 1
ATOM 976 N N . THR A 1 129 ? -1.150 14.895 17.383 1.00 88.69 129 THR A N 1
ATOM 977 C CA . THR A 1 129 ? 0.097 14.929 18.163 1.00 88.69 129 THR A 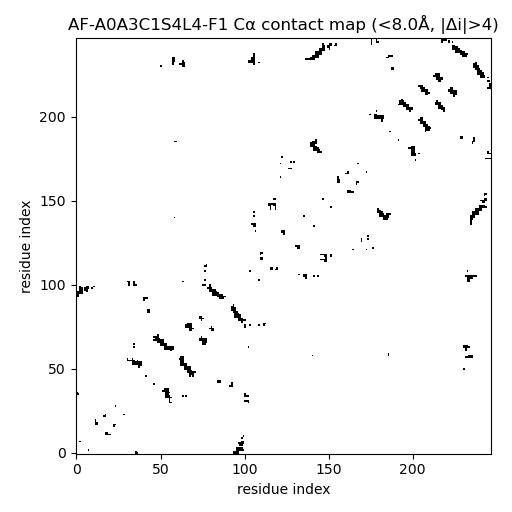CA 1
ATOM 978 C C . THR A 1 129 ? 1.092 13.867 17.695 1.00 88.69 129 THR A C 1
ATOM 980 O O . THR A 1 129 ? 2.291 13.982 17.946 1.00 88.69 129 THR A O 1
ATOM 983 N N . THR A 1 130 ? 0.592 12.831 17.016 1.00 90.06 130 THR A N 1
ATOM 984 C CA . THR A 1 130 ? 1.379 11.728 16.462 1.00 90.06 130 THR A CA 1
ATOM 985 C C . THR A 1 130 ? 1.697 12.014 14.995 1.00 90.06 130 THR A C 1
ATOM 987 O O . THR A 1 130 ? 0.792 12.243 14.199 1.00 90.06 130 THR A O 1
ATOM 990 N N . ASP A 1 131 ? 2.971 11.948 14.610 1.00 94.06 131 ASP A N 1
ATOM 991 C CA . ASP A 1 131 ? 3.369 11.994 13.199 1.00 94.06 131 ASP A CA 1
ATOM 992 C C . ASP A 1 131 ? 3.186 10.609 12.557 1.00 94.06 131 ASP A C 1
ATOM 994 O O . ASP A 1 131 ? 4.114 9.799 12.483 1.00 94.06 131 ASP A O 1
ATOM 998 N N . PHE A 1 132 ? 1.957 10.310 12.129 1.00 94.56 132 PHE A N 1
ATOM 999 C CA . PHE A 1 132 ? 1.629 9.025 11.509 1.00 94.56 132 PHE A CA 1
ATOM 1000 C C . PHE A 1 132 ? 2.424 8.758 10.234 1.00 94.56 132 PHE A C 1
ATOM 1002 O O . PHE A 1 132 ? 2.813 7.618 9.990 1.00 94.56 132 PHE A O 1
ATOM 1009 N N . VAL A 1 133 ? 2.665 9.785 9.417 1.00 94.69 133 VAL A N 1
ATOM 1010 C CA . VAL A 1 133 ? 3.378 9.637 8.143 1.00 94.69 133 VAL A CA 1
ATOM 1011 C C . VAL A 1 133 ? 4.806 9.184 8.399 1.00 94.69 133 VAL A C 1
ATOM 1013 O O . VAL A 1 133 ? 5.257 8.232 7.763 1.00 94.69 133 VAL A O 1
ATOM 1016 N N . SER A 1 134 ? 5.496 9.815 9.349 1.00 94.50 134 SER A N 1
ATOM 1017 C CA . SER A 1 134 ? 6.851 9.426 9.737 1.00 94.50 134 SER A CA 1
ATOM 1018 C C . SER A 1 134 ? 6.888 8.021 10.339 1.00 94.50 134 SER A C 1
ATOM 1020 O O . SER A 1 134 ? 7.667 7.182 9.885 1.00 94.50 134 SER A O 1
ATOM 1022 N N . VAL A 1 135 ? 5.984 7.716 11.280 1.00 93.62 135 VAL A N 1
ATOM 1023 C CA . VAL A 1 135 ? 5.911 6.393 11.928 1.00 93.62 135 VAL A CA 1
ATOM 1024 C C . VAL A 1 135 ? 5.675 5.279 10.905 1.00 93.62 135 VAL A C 1
ATOM 1026 O O . VAL A 1 135 ? 6.428 4.311 10.871 1.00 93.62 135 VAL A O 1
ATOM 1029 N N . LEU A 1 136 ? 4.673 5.423 10.036 1.00 95.69 136 LEU A N 1
ATOM 1030 C CA . LEU A 1 136 ? 4.285 4.388 9.069 1.00 95.69 136 LEU A CA 1
ATOM 1031 C C . LEU A 1 136 ? 5.216 4.315 7.849 1.00 95.69 136 LEU A C 1
ATOM 1033 O O . LEU A 1 136 ? 5.168 3.342 7.092 1.00 95.69 136 LEU A O 1
ATOM 1037 N N . SER A 1 137 ? 6.055 5.333 7.634 1.00 95.81 137 SER A N 1
ATOM 1038 C CA . SER A 1 137 ? 7.110 5.309 6.612 1.00 95.81 137 SER A CA 1
ATOM 1039 C C . SER A 1 137 ? 8.402 4.662 7.103 1.00 95.81 137 SER A C 1
ATOM 1041 O O . SER A 1 137 ? 9.241 4.322 6.269 1.00 95.81 137 SER A O 1
ATOM 1043 N N . GLY A 1 138 ? 8.564 4.519 8.422 1.00 94.12 138 GLY A N 1
ATOM 1044 C CA . GLY A 1 138 ? 9.752 3.960 9.053 1.00 94.12 138 GLY A CA 1
ATOM 1045 C C . GLY A 1 138 ? 9.897 2.447 8.884 1.00 94.12 138 GLY A C 1
ATOM 1046 O O . GLY A 1 138 ? 9.210 1.805 8.078 1.00 94.12 138 GLY A O 1
ATOM 1047 N N . ASP A 1 139 ? 10.812 1.888 9.675 1.00 90.44 139 ASP A N 1
ATOM 1048 C CA . ASP A 1 139 ? 11.108 0.460 9.684 1.00 90.44 139 ASP A CA 1
ATOM 1049 C C . ASP A 1 139 ? 9.903 -0.326 10.209 1.00 90.44 139 ASP A C 1
ATOM 1051 O O . ASP A 1 139 ? 9.435 -0.119 11.327 1.00 90.44 139 ASP A O 1
ATOM 1055 N N . GLY A 1 140 ? 9.383 -1.212 9.363 1.00 91.00 140 GLY A N 1
ATOM 1056 C CA . GLY A 1 140 ? 8.279 -2.101 9.701 1.00 91.00 140 GLY A CA 1
ATOM 1057 C C . GLY A 1 140 ? 8.755 -3.481 10.192 1.00 91.00 140 GLY A C 1
ATOM 1058 O O . GLY A 1 140 ? 9.885 -3.625 10.656 1.00 91.00 140 GLY A O 1
ATOM 1059 N N . PRO A 1 141 ? 7.930 -4.533 10.043 1.00 95.88 141 PRO A N 1
ATOM 1060 C CA . PRO A 1 141 ? 6.724 -4.542 9.224 1.00 95.88 141 PRO A CA 1
ATOM 1061 C C . PRO A 1 141 ? 5.481 -3.962 9.910 1.00 95.88 141 PRO A C 1
ATOM 1063 O O . PRO A 1 141 ? 5.240 -4.209 11.087 1.00 95.88 141 PRO A O 1
ATOM 1066 N N . PHE A 1 142 ? 4.640 -3.285 9.129 1.00 97.31 142 PHE A N 1
ATOM 1067 C CA . PHE A 1 142 ? 3.293 -2.865 9.522 1.00 97.31 142 PHE A CA 1
ATOM 1068 C C . PHE A 1 142 ? 2.217 -3.710 8.830 1.00 97.31 142 PHE A C 1
ATOM 1070 O O . PHE A 1 142 ? 2.391 -4.128 7.685 1.00 97.31 142 PHE A O 1
ATOM 1077 N N . THR A 1 143 ? 1.066 -3.891 9.479 1.00 97.38 143 THR A N 1
ATOM 1078 C CA . THR A 1 143 ? -0.179 -4.304 8.806 1.00 97.38 143 THR A CA 1
ATOM 1079 C C . THR A 1 143 ? -1.177 -3.171 8.935 1.00 97.38 143 THR A C 1
ATOM 1081 O O . THR A 1 143 ? -1.531 -2.792 10.048 1.00 97.38 143 THR A O 1
ATOM 1084 N N . ILE A 1 144 ? -1.629 -2.624 7.811 1.00 97.62 144 ILE A N 1
ATOM 1085 C CA . ILE A 1 144 ? -2.599 -1.530 7.781 1.00 97.62 144 ILE A CA 1
ATOM 1086 C C . ILE A 1 144 ? -3.910 -2.054 7.214 1.00 97.62 144 ILE A C 1
ATOM 1088 O O . ILE A 1 144 ? -3.965 -2.505 6.072 1.00 97.62 144 ILE A O 1
ATOM 1092 N N . PHE A 1 145 ? -4.980 -1.946 7.989 1.00 97.62 145 PHE A N 1
ATOM 1093 C CA . PHE A 1 145 ? -6.337 -2.071 7.480 1.00 97.62 145 PHE A CA 1
ATOM 1094 C C . PHE A 1 145 ? -6.746 -0.705 6.927 1.00 97.62 145 PHE A C 1
ATOM 1096 O O . PHE A 1 145 ? -7.078 0.187 7.690 1.00 97.62 145 PHE A O 1
ATOM 1103 N N . ALA A 1 146 ? -6.632 -0.482 5.620 1.00 97.81 146 ALA A N 1
ATOM 1104 C CA . ALA A 1 146 ? -6.840 0.828 5.006 1.00 97.81 146 ALA A CA 1
ATOM 1105 C C . ALA A 1 146 ? -8.319 1.032 4.624 1.00 97.81 146 ALA A C 1
ATOM 1107 O O . ALA A 1 146 ? -8.800 0.352 3.711 1.00 97.81 146 ALA A O 1
ATOM 1108 N N . PRO A 1 147 ? -9.052 1.948 5.284 1.00 98.06 147 PRO A N 1
ATOM 1109 C CA . PRO A 1 147 ? -10.416 2.281 4.897 1.00 98.06 147 PRO A CA 1
ATOM 1110 C C . PRO A 1 147 ? -10.440 3.087 3.596 1.00 98.06 147 PRO A C 1
ATOM 1112 O O . PRO A 1 147 ? -9.622 3.988 3.392 1.00 98.06 147 PRO A O 1
ATOM 1115 N N . THR A 1 148 ? -11.401 2.778 2.726 1.00 97.50 148 THR A N 1
ATOM 1116 C CA . THR A 1 148 ? -11.633 3.534 1.487 1.00 97.50 148 THR A CA 1
ATOM 1117 C C . THR A 1 148 ? -12.250 4.913 1.754 1.00 97.50 148 THR A C 1
ATOM 1119 O O . THR A 1 148 ? -12.738 5.212 2.849 1.00 97.50 148 THR A O 1
ATOM 1122 N N . ASN A 1 149 ? -12.284 5.772 0.735 1.00 97.44 149 ASN A N 1
ATOM 1123 C CA . ASN A 1 149 ? -13.012 7.042 0.795 1.00 97.44 149 ASN A CA 1
ATOM 1124 C C . ASN A 1 149 ? -14.494 6.828 1.143 1.00 97.44 149 ASN A C 1
ATOM 1126 O O . ASN A 1 149 ? -15.059 7.570 1.945 1.00 97.44 149 ASN A O 1
ATOM 1130 N N . GLU A 1 150 ? -15.117 5.788 0.590 1.00 97.25 150 GLU A N 1
ATOM 1131 C CA . GLU A 1 150 ? -16.507 5.422 0.860 1.00 97.25 150 GLU A CA 1
ATOM 1132 C C . GLU A 1 150 ? -16.696 5.008 2.324 1.00 97.25 150 GLU A C 1
ATOM 1134 O O . GLU A 1 150 ? -17.693 5.385 2.943 1.00 97.25 150 GLU A O 1
ATOM 1139 N N . ALA A 1 151 ? -15.721 4.300 2.903 1.00 97.38 151 ALA A N 1
ATOM 1140 C CA . ALA A 1 151 ? -15.723 3.935 4.315 1.00 97.38 151 ALA A CA 1
ATOM 1141 C C . ALA A 1 151 ? -15.705 5.178 5.223 1.00 97.38 151 ALA A C 1
ATOM 1143 O O . ALA A 1 151 ? -16.480 5.260 6.180 1.00 97.38 151 ALA A O 1
ATOM 1144 N N . PHE A 1 152 ? -14.869 6.176 4.911 1.00 97.81 152 PHE A N 1
ATOM 1145 C CA . PHE A 1 152 ? -14.865 7.452 5.634 1.00 97.81 152 PHE A CA 1
ATOM 1146 C C . PHE A 1 152 ? -16.152 8.250 5.424 1.00 97.81 152 PHE A C 1
ATOM 1148 O O . PHE A 1 152 ? -16.675 8.831 6.374 1.00 97.81 152 PHE A O 1
ATOM 1155 N N . GLN A 1 153 ? -16.705 8.262 4.212 1.00 97.00 153 GLN A N 1
ATOM 1156 C CA . GLN A 1 153 ? -17.980 8.928 3.958 1.00 97.00 153 GLN A CA 1
ATOM 1157 C C . GLN A 1 153 ? -19.115 8.287 4.769 1.00 97.00 153 GLN A C 1
ATOM 1159 O O . GLN A 1 153 ? -19.955 8.997 5.326 1.00 97.00 153 GLN A O 1
ATOM 1164 N N . ALA A 1 154 ? -19.129 6.957 4.881 1.00 95.81 154 ALA A N 1
ATOM 1165 C CA . ALA A 1 154 ? -20.073 6.237 5.728 1.00 95.81 154 ALA A CA 1
ATOM 1166 C C . ALA A 1 154 ? -19.894 6.588 7.214 1.00 95.81 154 ALA A C 1
ATOM 1168 O O . ALA A 1 154 ? -20.890 6.772 7.916 1.00 95.81 154 ALA A O 1
ATOM 1169 N N . LEU A 1 155 ? -18.649 6.751 7.681 1.00 95.56 155 LEU A N 1
ATOM 1170 C CA . LEU A 1 155 ? -18.363 7.234 9.034 1.00 95.56 155 LEU A CA 1
ATOM 1171 C C . LEU A 1 155 ? -18.943 8.633 9.273 1.00 95.56 155 LEU A C 1
ATOM 1173 O O . LEU A 1 155 ? -19.637 8.831 10.268 1.00 95.56 155 LEU A O 1
ATOM 1177 N N . LEU A 1 156 ? -18.706 9.593 8.377 1.00 96.00 156 LEU A N 1
ATOM 1178 C CA . LEU A 1 156 ? -19.250 10.951 8.513 1.00 96.00 156 LEU A CA 1
ATOM 1179 C C . LEU A 1 156 ? -20.785 10.926 8.557 1.00 96.00 156 LEU A C 1
ATOM 1181 O O . LEU A 1 156 ? -21.398 11.504 9.447 1.00 96.00 156 LEU A O 1
ATOM 1185 N N . ASN A 1 157 ? -21.410 10.133 7.685 1.00 95.19 157 ASN A N 1
ATOM 1186 C CA . ASN A 1 157 ? -22.865 9.977 7.648 1.00 95.19 157 ASN A CA 1
ATOM 1187 C C . ASN A 1 157 ? -23.450 9.291 8.898 1.00 95.19 157 ASN A C 1
ATOM 1189 O O . ASN A 1 157 ? -24.658 9.379 9.127 1.00 95.19 157 ASN A O 1
ATOM 1193 N N . SER A 1 158 ? -22.632 8.601 9.701 1.00 93.38 158 SER A N 1
ATOM 1194 C CA . SER A 1 158 ? -23.087 7.931 10.927 1.00 93.38 158 SER A CA 1
ATOM 1195 C C . SER A 1 158 ? -23.430 8.906 12.058 1.00 93.38 158 SER A C 1
ATOM 1197 O O . SER A 1 158 ? -24.149 8.542 12.989 1.00 93.38 158 SER A O 1
ATOM 1199 N N . ASN A 1 159 ? -22.959 10.154 11.969 1.00 92.69 159 ASN A N 1
ATOM 1200 C CA . ASN A 1 159 ? -23.213 11.188 12.957 1.00 92.69 159 ASN A CA 1
ATOM 1201 C C . ASN A 1 159 ? -23.602 12.494 12.261 1.00 92.69 159 ASN A C 1
ATOM 1203 O O . ASN A 1 159 ? -22.795 13.106 11.573 1.00 92.69 159 ASN A O 1
ATOM 1207 N N . SER A 1 160 ? -24.820 12.982 12.505 1.00 93.31 160 SER A N 1
ATOM 1208 C CA . SER A 1 160 ? -25.318 14.223 11.894 1.00 93.31 160 SER A CA 1
ATOM 1209 C C . SER A 1 160 ? -24.500 15.474 12.241 1.00 93.31 160 SER A C 1
ATOM 1211 O O . SER A 1 160 ? -24.695 16.514 11.618 1.00 93.31 160 SER A O 1
ATOM 1213 N N . ALA A 1 161 ? -23.630 15.409 13.254 1.00 94.25 161 ALA A N 1
ATOM 1214 C CA . ALA A 1 161 ? -22.709 16.485 13.603 1.00 94.25 161 ALA A CA 1
ATOM 1215 C C . ALA A 1 161 ? -21.401 16.469 12.786 1.00 94.25 161 ALA A C 1
ATOM 1217 O O . ALA A 1 161 ? -20.638 17.426 12.882 1.00 94.25 161 ALA A O 1
ATOM 1218 N N . TRP A 1 162 ? -21.124 15.415 12.011 1.00 94.69 162 TRP A N 1
ATOM 1219 C CA . TRP A 1 162 ? -19.878 15.248 11.264 1.00 94.69 162 TRP A CA 1
ATOM 1220 C C . TRP A 1 162 ? -20.086 15.485 9.768 1.00 94.69 162 TRP A C 1
ATOM 1222 O O . TRP A 1 162 ? -20.538 14.609 9.038 1.00 94.69 162 TRP A O 1
ATOM 1232 N N . ASN A 1 163 ? -19.719 16.675 9.295 1.00 92.94 163 ASN A N 1
ATOM 1233 C CA . ASN A 1 163 ? -19.734 17.029 7.874 1.00 92.94 163 ASN A CA 1
ATOM 1234 C C . ASN A 1 163 ? -18.351 16.868 7.228 1.00 92.94 163 ASN A C 1
ATOM 1236 O O . ASN A 1 163 ? -18.250 16.734 6.010 1.00 92.94 163 ASN A O 1
ATOM 1240 N N . SER A 1 164 ? -17.281 16.892 8.024 1.00 94.69 164 SER A N 1
ATOM 1241 C CA . SER A 1 164 ? -15.914 16.649 7.564 1.00 94.69 164 SER A CA 1
ATOM 1242 C C . SER A 1 164 ? -15.035 16.045 8.666 1.00 94.69 164 SER A C 1
ATOM 1244 O O . SER A 1 164 ? -15.433 15.988 9.830 1.00 94.69 164 SER A O 1
ATOM 1246 N N . LEU A 1 165 ? -13.808 15.635 8.319 1.00 94.69 165 LEU A N 1
ATOM 1247 C CA . LEU A 1 165 ? -12.835 15.109 9.289 1.00 94.69 165 LEU A CA 1
ATOM 1248 C C . LEU A 1 165 ? -12.548 16.089 10.440 1.00 94.69 165 LEU A C 1
ATOM 1250 O O . LEU A 1 165 ? -12.213 15.655 11.543 1.00 94.69 165 LEU A O 1
ATOM 1254 N N . THR A 1 166 ? -12.699 17.402 10.222 1.00 94.69 166 THR A N 1
ATOM 1255 C CA . THR A 1 166 ? -12.452 18.408 11.267 1.00 94.69 166 THR A CA 1
ATOM 1256 C C . THR A 1 166 ? -13.522 18.430 12.351 1.00 94.69 166 THR A C 1
ATOM 1258 O O . THR A 1 166 ? -13.253 18.899 13.455 1.00 94.69 166 THR A O 1
ATOM 1261 N N . ASP A 1 167 ? -14.710 17.898 12.060 1.00 95.94 167 ASP A N 1
ATOM 1262 C CA . ASP A 1 167 ? -15.815 17.811 13.017 1.00 95.94 167 ASP A CA 1
ATOM 1263 C C . ASP A 1 167 ? -15.660 16.610 13.963 1.00 95.94 167 ASP A C 1
ATOM 1265 O O . ASP A 1 167 ? -16.279 16.558 15.030 1.00 95.94 167 ASP A O 1
ATOM 1269 N N . ILE A 1 168 ? -14.812 15.647 13.592 1.00 95.75 168 ILE A N 1
ATOM 1270 C CA . ILE A 1 168 ? -14.431 14.533 14.455 1.00 95.75 168 ILE A CA 1
ATOM 1271 C C . ILE A 1 168 ? -13.435 15.065 15.500 1.00 95.75 168 ILE A C 1
ATOM 1273 O O . ILE A 1 168 ? -12.434 15.696 15.126 1.00 95.75 168 ILE A O 1
ATOM 1277 N N . PRO A 1 169 ? -13.672 14.821 16.806 1.00 95.56 169 PRO A N 1
ATOM 1278 C CA . PRO A 1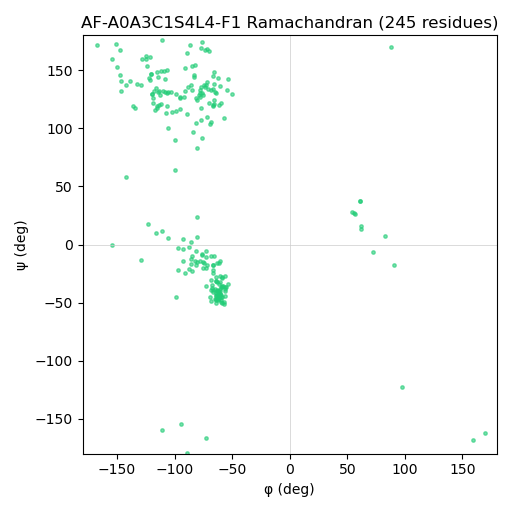 169 ? -12.701 15.144 17.844 1.00 95.56 169 PRO A CA 1
ATOM 1279 C C . PRO A 1 169 ? -11.350 14.498 17.537 1.00 95.56 169 PRO A C 1
ATOM 1281 O O . PRO A 1 169 ? -11.290 13.311 17.218 1.00 95.56 169 PRO A O 1
ATOM 1284 N N . ILE A 1 170 ? -10.266 15.267 17.648 1.00 95.31 170 ILE A N 1
ATOM 1285 C CA . ILE A 1 170 ? -8.950 14.794 17.206 1.00 95.31 170 ILE A CA 1
ATOM 1286 C C . ILE A 1 170 ? -8.493 13.543 17.958 1.00 95.31 170 ILE A C 1
ATOM 1288 O O . ILE A 1 170 ? -8.044 12.603 17.324 1.00 95.31 170 ILE A O 1
ATOM 1292 N N . GLU A 1 171 ? -8.737 13.469 19.268 1.00 94.62 171 GLU A N 1
ATOM 1293 C CA . GLU A 1 171 ? -8.433 12.288 20.089 1.00 94.62 171 GLU A CA 1
ATOM 1294 C C . GLU A 1 171 ? -9.159 11.028 19.592 1.00 94.62 171 GLU A C 1
ATOM 1296 O O . GLU A 1 171 ? -8.622 9.922 19.629 1.00 94.62 171 GLU A O 1
ATOM 1301 N N . THR A 1 172 ? -10.389 11.188 19.089 1.00 94.50 172 THR A N 1
ATOM 1302 C CA . THR A 1 172 ? -11.151 10.092 18.483 1.00 94.50 172 THR A CA 1
ATOM 1303 C C . THR A 1 172 ? -10.529 9.673 17.159 1.00 94.50 172 THR A C 1
ATOM 1305 O O . THR A 1 172 ? -10.364 8.479 16.928 1.00 94.50 172 THR A O 1
ATOM 1308 N N . LEU A 1 173 ? -10.155 10.629 16.305 1.00 95.69 173 LEU A N 1
ATOM 1309 C CA . LEU A 1 173 ? -9.499 10.329 15.034 1.00 95.69 173 LEU A CA 1
ATOM 1310 C C . LEU A 1 173 ? -8.140 9.644 15.255 1.00 95.69 173 LEU A C 1
ATOM 1312 O O . LEU A 1 173 ? -7.864 8.639 14.610 1.00 95.69 173 LEU A O 1
ATOM 1316 N N . ASP A 1 174 ? -7.339 10.128 16.206 1.00 95.69 174 ASP A N 1
ATOM 1317 C CA . ASP A 1 174 ? -6.053 9.550 16.616 1.00 95.69 174 ASP A CA 1
ATOM 1318 C C . ASP A 1 174 ? -6.214 8.086 17.068 1.00 95.69 174 ASP A C 1
ATOM 1320 O O . ASP A 1 174 ? -5.498 7.192 16.608 1.00 95.69 174 ASP A O 1
ATOM 1324 N N . ALA A 1 175 ? -7.183 7.821 17.952 1.00 95.31 175 ALA A N 1
ATOM 1325 C CA . ALA A 1 175 ? -7.462 6.476 18.449 1.00 95.31 175 ALA A CA 1
ATOM 1326 C C . ALA A 1 175 ? -7.933 5.538 17.327 1.00 95.31 175 ALA A C 1
ATOM 1328 O O . ALA A 1 175 ? -7.444 4.413 17.217 1.00 95.31 175 ALA A O 1
ATOM 1329 N N . VAL A 1 176 ? -8.831 6.019 16.463 1.00 95.44 176 VAL A N 1
ATOM 1330 C CA . VAL A 1 176 ? -9.341 5.265 15.314 1.00 95.44 176 VAL A CA 1
ATOM 1331 C C . VAL A 1 176 ? -8.215 4.938 14.335 1.00 95.44 176 VAL A C 1
ATOM 1333 O O . VAL A 1 176 ? -8.081 3.781 13.951 1.00 95.44 176 VAL A O 1
ATOM 1336 N N . LEU A 1 177 ? -7.359 5.894 13.960 1.00 96.75 177 LEU A N 1
ATOM 1337 C CA . LEU A 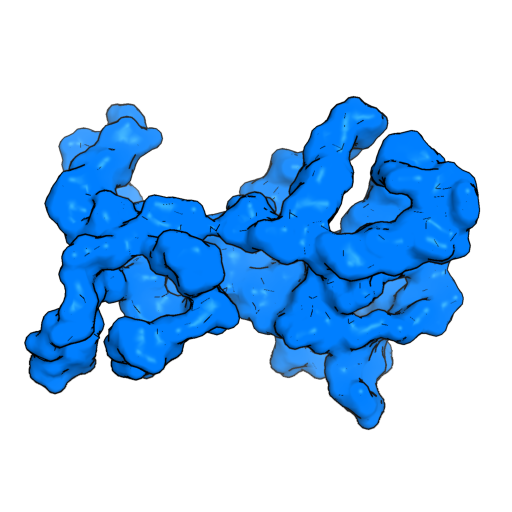1 177 ? -6.241 5.641 13.039 1.00 96.75 177 LEU A CA 1
ATOM 1338 C C . LEU A 1 177 ? -5.258 4.610 13.608 1.00 96.75 177 LEU A C 1
ATOM 1340 O O . LEU A 1 177 ? -4.848 3.695 12.896 1.00 96.75 177 LEU A O 1
ATOM 1344 N N . LYS A 1 178 ? -4.943 4.679 14.908 1.00 96.31 178 LYS A N 1
ATOM 1345 C CA . LYS A 1 178 ? -4.121 3.660 15.585 1.00 96.31 178 LYS A CA 1
ATOM 1346 C C . LYS A 1 178 ? -4.803 2.286 15.609 1.00 96.31 178 LYS A C 1
ATOM 1348 O O . LYS A 1 178 ? -4.120 1.271 15.531 1.00 96.31 178 LYS A O 1
ATOM 1353 N N . TYR A 1 179 ? -6.131 2.229 15.655 1.00 97.06 179 TYR A N 1
ATOM 1354 C CA . TYR A 1 179 ? -6.880 0.970 15.601 1.00 97.06 179 TYR A CA 1
ATOM 1355 C C . TYR A 1 179 ? -6.892 0.301 14.212 1.00 97.06 179 TYR A C 1
ATOM 1357 O O . TYR A 1 179 ? -7.274 -0.859 14.088 1.00 97.06 179 TYR A O 1
ATOM 1365 N N . HIS A 1 180 ? -6.432 0.996 13.167 1.00 97.44 180 HIS A N 1
ATOM 1366 C CA . HIS A 1 180 ? -6.258 0.432 11.822 1.00 97.44 180 HIS A CA 1
ATOM 1367 C C . HIS A 1 180 ? -4.851 -0.114 11.564 1.00 97.44 180 HIS A C 1
ATOM 1369 O O . HIS A 1 180 ? -4.593 -0.654 10.489 1.00 97.44 180 HIS A O 1
ATOM 1375 N N . VAL A 1 181 ? -3.931 0.033 12.517 1.00 97.25 181 VAL A N 1
ATOM 1376 C CA . VAL A 1 181 ? -2.523 -0.317 12.335 1.00 97.25 181 VAL A CA 1
ATOM 1377 C C . VAL A 1 181 ? -2.144 -1.414 13.314 1.00 97.25 181 VAL A C 1
ATOM 1379 O O . VAL A 1 181 ? -2.391 -1.298 14.507 1.00 97.25 181 VAL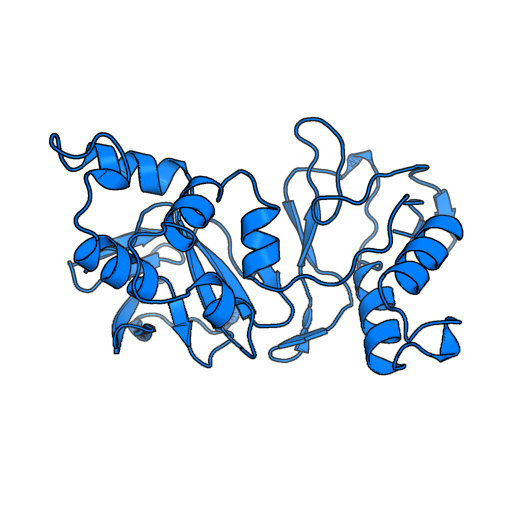 A O 1
ATOM 1382 N N . VAL A 1 182 ? -1.476 -2.449 12.825 1.00 96.50 182 VAL A N 1
ATOM 1383 C CA . VAL A 1 182 ? -0.739 -3.427 13.628 1.00 96.50 182 VAL A CA 1
ATOM 1384 C C . VAL A 1 182 ? 0.741 -3.096 13.501 1.00 96.50 182 VAL A C 1
ATOM 1386 O O . VAL A 1 182 ? 1.244 -2.914 12.387 1.00 96.50 182 VAL A O 1
ATOM 1389 N N . ASN A 1 183 ? 1.433 -3.029 14.634 1.00 92.50 183 ASN A N 1
ATOM 1390 C CA . ASN A 1 183 ? 2.874 -2.809 14.665 1.00 92.50 183 ASN A CA 1
ATOM 1391 C C . ASN A 1 183 ? 3.647 -4.136 14.657 1.00 92.50 183 ASN A C 1
ATOM 1393 O O . ASN A 1 183 ? 3.154 -5.137 15.174 1.00 92.50 183 ASN A O 1
ATOM 1397 N N . GLU A 1 184 ? 4.866 -4.114 14.112 1.00 89.81 184 GLU A N 1
ATOM 1398 C CA . GLU A 1 184 ? 5.836 -5.224 14.139 1.00 89.81 184 GLU A CA 1
ATOM 1399 C C . GLU A 1 184 ? 5.313 -6.559 13.570 1.00 89.81 184 GLU A C 1
ATOM 1401 O O . GLU A 1 184 ? 5.782 -7.640 13.930 1.00 89.81 184 GLU A O 1
ATOM 1406 N N . ALA A 1 185 ? 4.351 -6.507 12.648 1.00 94.44 185 ALA A N 1
ATOM 1407 C CA . ALA A 1 185 ? 3.799 -7.694 12.009 1.00 94.44 185 ALA A CA 1
ATOM 1408 C C . ALA A 1 185 ? 3.397 -7.424 10.555 1.00 94.44 185 ALA A C 1
ATOM 1410 O O . ALA A 1 185 ? 2.684 -6.466 10.259 1.00 94.44 185 ALA A O 1
ATOM 1411 N N . ASN A 1 186 ? 3.812 -8.316 9.652 1.00 95.38 186 ASN A N 1
ATOM 1412 C CA . ASN A 1 186 ? 3.382 -8.357 8.251 1.00 95.38 186 ASN A CA 1
ATOM 1413 C C . ASN A 1 186 ? 2.299 -9.434 8.064 1.00 95.38 186 ASN A C 1
ATOM 1415 O O . ASN A 1 186 ? 2.540 -10.434 7.392 1.00 95.38 186 ASN A O 1
ATOM 1419 N N . VAL A 1 187 ? 1.141 -9.269 8.704 1.00 95.12 187 VAL A N 1
ATOM 1420 C CA . VAL A 1 187 ? 0.092 -10.295 8.765 1.00 95.12 187 VAL A CA 1
ATOM 1421 C C . VAL A 1 187 ? -0.526 -10.491 7.382 1.00 95.12 187 VAL A C 1
ATOM 1423 O O . VAL A 1 187 ? -1.297 -9.651 6.925 1.00 95.12 187 VAL A O 1
ATOM 1426 N N . GLN A 1 188 ? -0.205 -11.594 6.708 1.00 94.50 188 GLN A N 1
ATOM 1427 C CA . GLN A 1 188 ? -0.786 -11.926 5.402 1.00 94.50 188 GLN A CA 1
ATOM 1428 C C . GLN A 1 188 ? -2.154 -12.598 5.560 1.00 94.50 188 GLN A C 1
ATOM 1430 O O . GLN A 1 188 ? -2.417 -13.289 6.545 1.00 94.50 188 GLN A O 1
ATOM 1435 N N . SER A 1 189 ? -3.013 -12.491 4.545 1.00 93.12 189 SER A N 1
ATOM 1436 C CA . SER A 1 189 ? -4.338 -13.130 4.539 1.00 93.12 189 SER A CA 1
ATOM 1437 C C . SER A 1 189 ? -4.262 -14.645 4.756 1.00 93.12 189 SER A C 1
ATOM 1439 O O . SER A 1 189 ? -5.083 -15.215 5.471 1.00 93.12 189 SER A O 1
ATOM 1441 N N . LYS A 1 190 ? -3.227 -15.295 4.206 1.00 92.12 190 LYS A N 1
ATOM 1442 C CA . LYS A 1 190 ? -2.962 -16.736 4.353 1.00 92.12 190 LYS A CA 1
ATOM 1443 C C . LYS A 1 190 ? -2.590 -17.163 5.778 1.00 92.12 190 LYS A C 1
ATOM 1445 O O . LYS A 1 190 ? -2.627 -18.352 6.084 1.00 92.12 190 LYS A O 1
ATOM 1450 N N . GLU A 1 191 ? -2.188 -16.219 6.625 1.00 90.38 191 GLU A N 1
ATOM 1451 C CA . GLU A 1 191 ? -1.801 -16.462 8.018 1.00 90.38 191 GLU A CA 1
ATOM 1452 C C . GLU A 1 191 ? -2.983 -16.296 8.979 1.00 90.38 191 GLU A C 1
ATOM 1454 O O . GLU A 1 191 ? -2.900 -16.737 10.129 1.00 90.38 191 GLU A O 1
ATOM 1459 N N . LEU A 1 192 ? -4.080 -15.693 8.503 1.00 91.38 192 LEU A N 1
ATOM 1460 C CA . LEU A 1 192 ? -5.279 -15.447 9.288 1.00 91.38 192 LEU A CA 1
ATOM 1461 C C . LEU A 1 192 ? -5.963 -16.760 9.674 1.00 91.38 192 LEU A C 1
ATOM 1463 O O . LEU A 1 192 ? -6.185 -17.649 8.849 1.00 91.38 192 LEU A O 1
ATOM 1467 N N . LYS A 1 193 ? -6.338 -16.861 10.949 1.00 93.69 193 LYS A N 1
ATOM 1468 C CA . LYS A 1 193 ? -7.098 -17.988 11.502 1.00 93.69 193 LYS A CA 1
ATOM 1469 C C . LYS A 1 193 ? -8.406 -17.494 12.094 1.00 93.69 193 LYS A C 1
ATOM 1471 O O . LYS A 1 193 ? -8.468 -16.408 12.660 1.00 93.69 193 LYS A O 1
ATOM 1476 N N . ASP A 1 194 ? -9.442 -18.319 11.997 1.00 94.62 194 ASP A N 1
ATOM 1477 C CA . ASP A 1 194 ? -10.732 -17.997 12.600 1.00 94.62 194 ASP A CA 1
ATOM 1478 C C . ASP A 1 194 ? -10.597 -17.837 14.123 1.00 94.62 194 ASP A C 1
ATOM 1480 O O . ASP A 1 194 ? -9.920 -18.633 14.780 1.00 94.62 194 ASP A O 1
ATOM 1484 N N . ASN A 1 195 ? -11.231 -16.803 14.678 1.00 93.75 195 ASN A N 1
ATOM 1485 C CA . ASN A 1 195 ? -11.112 -16.364 16.074 1.00 93.75 195 ASN A CA 1
ATOM 1486 C C . ASN A 1 195 ? -9.701 -15.925 16.509 1.00 93.75 195 ASN A C 1
ATOM 1488 O O . ASN A 1 195 ? -9.434 -15.816 17.707 1.00 93.75 195 ASN A O 1
ATOM 1492 N N . GLN A 1 196 ? -8.785 -15.659 15.573 1.00 95.19 196 GLN A N 1
ATOM 1493 C CA . GLN A 1 196 ? -7.494 -15.060 15.903 1.00 95.19 196 GLN A CA 1
ATOM 1494 C C . GLN A 1 196 ? -7.694 -13.645 16.444 1.00 95.19 196 GLN A C 1
ATOM 1496 O O . GLN A 1 196 ? -8.365 -12.828 15.819 1.00 95.19 196 GLN A O 1
ATOM 1501 N N . GLU A 1 197 ? -7.061 -13.337 17.572 1.00 95.38 197 GLU A N 1
ATOM 1502 C CA . GLU A 1 197 ? -6.952 -11.966 18.060 1.00 95.38 197 GLU A CA 1
ATOM 1503 C C . GLU A 1 197 ? -5.670 -11.317 17.531 1.00 95.38 197 GLU A C 1
ATOM 1505 O O . GLU A 1 197 ? -4.590 -11.907 17.615 1.00 95.38 197 GLU A O 1
ATOM 1510 N N . ILE A 1 198 ? -5.786 -10.099 17.007 1.00 95.12 198 ILE A N 1
ATOM 1511 C CA . ILE A 1 198 ? -4.656 -9.280 16.562 1.00 95.12 198 ILE A CA 1
ATOM 1512 C C . ILE A 1 198 ? -4.648 -8.001 17.395 1.00 95.12 198 ILE A C 1
ATOM 1514 O O . ILE A 1 198 ? -5.665 -7.313 17.485 1.00 95.12 198 ILE A O 1
ATOM 1518 N N . THR A 1 199 ? -3.508 -7.705 18.017 1.00 95.88 199 THR A N 1
ATOM 1519 C CA . THR A 1 199 ? -3.300 -6.481 18.799 1.00 95.88 199 THR A CA 1
ATOM 1520 C C . THR A 1 199 ? -2.964 -5.320 17.869 1.00 95.88 199 THR A C 1
ATOM 1522 O O . THR A 1 199 ? -2.021 -5.410 17.089 1.00 95.88 199 THR A O 1
ATOM 1525 N N . MET A 1 200 ? -3.715 -4.231 17.973 1.00 95.50 200 MET A N 1
ATOM 1526 C CA . MET A 1 200 ? -3.526 -3.003 17.204 1.00 95.50 200 MET A CA 1
ATOM 1527 C C . MET A 1 200 ? -2.530 -2.055 17.881 1.00 95.50 200 MET A C 1
ATOM 1529 O O . MET A 1 200 ? -2.132 -2.246 19.031 1.00 95.50 200 MET A O 1
ATOM 1533 N N . LEU A 1 201 ? -2.144 -0.988 17.186 1.00 94.38 201 LEU A N 1
ATOM 1534 C CA . LEU A 1 201 ? -1.191 0.017 17.654 1.00 94.38 201 LEU A CA 1
ATOM 1535 C C . LEU A 1 201 ? -1.714 0.774 18.882 1.00 94.38 201 LEU A C 1
ATOM 1537 O O . LEU A 1 201 ? -0.930 1.208 19.722 1.00 94.38 201 LEU A O 1
ATOM 1541 N N . ASN A 1 202 ? -3.034 0.897 19.032 1.00 92.69 202 ASN A N 1
ATOM 1542 C CA . ASN A 1 202 ? -3.649 1.465 20.233 1.00 92.69 202 ASN A CA 1
ATOM 1543 C C . ASN A 1 202 ? -3.760 0.465 21.408 1.00 92.69 202 ASN A C 1
ATOM 1545 O O . ASN A 1 202 ? -4.345 0.811 22.428 1.00 92.69 202 ASN A O 1
ATOM 1549 N N . SER A 1 203 ? -3.187 -0.740 21.287 1.00 92.81 203 SER A N 1
ATOM 1550 C CA . SER A 1 203 ? -3.244 -1.859 22.248 1.00 92.81 203 SER A CA 1
ATOM 1551 C C . SER A 1 203 ? -4.581 -2.598 22.364 1.00 92.81 203 SER A C 1
ATOM 1553 O O . SER A 1 203 ? -4.627 -3.638 23.027 1.00 92.81 203 SER A O 1
ATOM 1555 N N . ASP A 1 204 ? -5.641 -2.132 21.702 1.00 94.31 204 ASP A N 1
ATOM 1556 C CA . ASP A 1 204 ? -6.883 -2.895 21.608 1.00 94.31 204 ASP A CA 1
ATOM 1557 C C . ASP A 1 204 ? -6.734 -4.065 20.640 1.00 94.31 204 ASP A C 1
ATOM 1559 O O . ASP A 1 204 ? -5.768 -4.181 19.883 1.00 94.31 204 ASP A O 1
ATOM 1563 N N . LYS A 1 205 ? -7.707 -4.973 20.678 1.00 94.75 205 LYS A N 1
ATOM 1564 C CA . LYS A 1 205 ? -7.712 -6.175 19.852 1.00 94.75 205 LYS A CA 1
ATOM 1565 C C . LYS A 1 205 ? -8.817 -6.124 18.813 1.00 94.75 205 LYS A C 1
ATOM 1567 O O . LYS A 1 205 ? -9.891 -5.574 19.056 1.00 94.75 205 LYS A O 1
ATOM 1572 N N . ILE A 1 206 ? -8.561 -6.766 17.683 1.00 95.75 206 ILE A N 1
ATOM 1573 C CA . ILE A 1 206 ? -9.587 -7.178 16.728 1.00 95.75 206 ILE A CA 1
ATOM 1574 C C . ILE A 1 206 ? -9.618 -8.699 16.676 1.00 95.75 206 ILE A C 1
ATOM 1576 O O . ILE A 1 206 ? -8.581 -9.348 16.833 1.00 95.75 206 ILE A O 1
ATOM 1580 N N . THR A 1 207 ? -10.790 -9.270 16.433 1.00 96.25 207 THR A N 1
ATOM 1581 C CA . THR A 1 207 ? -10.935 -10.709 16.210 1.00 96.25 207 THR A CA 1
ATOM 1582 C C . THR A 1 207 ? -11.183 -10.974 14.733 1.00 96.25 207 THR A C 1
ATOM 1584 O O . THR A 1 207 ? -12.053 -10.358 14.126 1.00 96.25 207 THR A O 1
ATOM 1587 N N . VAL A 1 208 ? -10.443 -11.902 14.145 1.00 95.69 208 VAL A N 1
ATOM 1588 C CA . VAL A 1 208 ? -10.673 -12.375 12.779 1.00 95.69 208 VAL A CA 1
ATOM 1589 C C . VAL A 1 208 ? -11.880 -13.317 12.766 1.00 95.69 208 VAL A C 1
ATOM 1591 O O . VAL A 1 208 ? -11.934 -14.260 13.554 1.00 95.69 208 VAL A O 1
ATOM 1594 N N . ASP A 1 209 ? -12.821 -13.085 11.855 1.00 93.62 209 ASP A N 1
ATOM 1595 C CA . ASP A 1 209 ? -13.959 -13.965 11.565 1.00 93.62 209 ASP A CA 1
ATOM 1596 C C . ASP A 1 209 ? -13.845 -14.453 10.116 1.00 93.62 209 ASP A C 1
ATOM 1598 O O . ASP A 1 209 ? -13.900 -13.652 9.181 1.00 93.62 209 ASP A O 1
ATOM 1602 N N . LEU A 1 210 ? -13.660 -15.762 9.930 1.00 92.81 210 LEU A N 1
ATOM 1603 C CA . LEU A 1 210 ? -13.562 -16.409 8.616 1.00 92.81 210 LEU A CA 1
ATOM 1604 C C . LEU A 1 210 ? -14.823 -17.206 8.251 1.00 92.81 210 LEU A C 1
ATOM 1606 O O . LEU A 1 210 ? -14.850 -17.868 7.211 1.00 92.81 210 LEU A O 1
ATOM 1610 N N . THR A 1 211 ? -15.880 -17.146 9.069 1.00 88.50 211 THR A N 1
ATOM 1611 C CA . THR A 1 211 ? -17.097 -17.961 8.909 1.00 88.50 211 THR A CA 1
ATOM 1612 C C . THR A 1 211 ? -17.759 -17.746 7.547 1.00 88.50 211 THR A C 1
ATOM 1614 O O . THR A 1 211 ? -18.306 -18.679 6.965 1.00 88.50 211 THR A O 1
ATOM 1617 N N . ASN A 1 212 ? -17.722 -16.512 7.031 1.00 83.88 212 ASN A N 1
ATOM 1618 C CA . ASN A 1 212 ? -18.357 -16.117 5.770 1.00 83.88 212 ASN A CA 1
ATOM 1619 C C . ASN A 1 212 ? -17.480 -15.119 4.995 1.00 83.88 212 ASN A C 1
ATOM 1621 O O . ASN A 1 212 ? -17.911 -13.995 4.714 1.00 83.88 212 ASN A O 1
ATOM 1625 N N . GLY A 1 213 ? -16.250 -15.532 4.684 1.00 85.00 213 GLY A N 1
ATOM 1626 C CA . GLY A 1 213 ? -15.210 -14.675 4.103 1.00 85.00 213 GLY A CA 1
ATOM 1627 C C . GLY A 1 213 ? -14.388 -13.957 5.174 1.00 85.00 213 GLY A C 1
ATOM 1628 O O . GLY A 1 213 ? -14.745 -13.998 6.347 1.00 85.00 213 GLY A O 1
ATOM 1629 N N . ALA A 1 214 ? -13.285 -13.320 4.772 1.00 89.25 214 ALA A N 1
ATOM 1630 C CA . ALA A 1 214 ? -12.382 -12.645 5.699 1.00 89.25 214 ALA A CA 1
ATOM 1631 C C . ALA A 1 214 ? -13.010 -11.354 6.243 1.00 89.25 214 ALA A C 1
ATOM 1633 O O . ALA A 1 214 ? -13.191 -10.371 5.516 1.00 89.25 214 ALA A O 1
ATOM 1634 N N . LYS A 1 215 ? -13.362 -11.376 7.528 1.00 94.12 215 LYS A N 1
ATOM 1635 C CA . LYS A 1 215 ? -13.942 -10.250 8.255 1.00 94.12 215 LYS A CA 1
ATOM 1636 C C . LYS A 1 215 ? -13.180 -9.992 9.544 1.00 94.12 215 LYS A C 1
ATOM 1638 O O . LYS A 1 215 ? -12.487 -10.854 10.082 1.00 94.12 215 LYS A O 1
ATOM 1643 N N . LEU A 1 216 ? -13.348 -8.782 10.043 1.00 95.31 216 LEU A N 1
ATOM 1644 C CA . LEU A 1 216 ? -12.777 -8.296 11.279 1.00 95.31 216 LEU A CA 1
ATOM 1645 C C . LEU A 1 216 ? -13.913 -7.908 12.216 1.00 95.31 216 LEU A C 1
ATOM 1647 O O . LEU A 1 216 ? -14.815 -7.163 11.836 1.00 95.31 216 LEU A O 1
ATOM 1651 N N . LYS A 1 217 ? -13.867 -8.410 13.442 1.00 95.81 217 LYS A N 1
ATOM 1652 C CA . LYS A 1 217 ? -14.761 -8.032 14.525 1.00 95.81 217 LYS A CA 1
ATOM 1653 C C . LYS A 1 217 ? -14.035 -7.085 15.468 1.00 95.81 217 LYS A C 1
ATOM 1655 O O . LYS A 1 217 ? -13.078 -7.492 16.127 1.00 95.81 217 LYS A O 1
ATOM 1660 N N . THR A 1 218 ? -14.502 -5.845 15.530 1.00 95.44 218 THR A N 1
ATOM 1661 C CA . THR A 1 218 ? -13.934 -4.798 16.386 1.00 95.44 218 THR A CA 1
ATOM 1662 C C . THR A 1 218 ? -14.349 -4.949 17.851 1.00 95.44 218 THR A C 1
ATOM 1664 O O . THR A 1 218 ? -15.272 -5.704 18.182 1.00 95.44 218 THR A O 1
ATOM 1667 N N . SER A 1 219 ? -13.705 -4.186 18.737 1.00 90.69 219 SER A N 1
ATOM 1668 C CA . SER A 1 219 ? -14.062 -4.073 20.158 1.00 90.69 219 SER A CA 1
ATOM 1669 C C . SER A 1 219 ? -15.479 -3.533 20.377 1.00 90.69 219 SER A C 1
ATOM 1671 O O . SER A 1 219 ? -16.166 -4.000 21.287 1.00 90.69 219 SER A O 1
ATOM 1673 N N . SER A 1 220 ? -15.968 -2.654 19.495 1.00 91.62 220 SER A N 1
ATOM 1674 C CA . SER A 1 220 ? -17.358 -2.167 19.503 1.00 91.62 220 SER A CA 1
ATOM 1675 C C . SER A 1 220 ? -18.384 -3.210 19.038 1.00 91.62 220 SER A C 1
ATOM 1677 O O . SER A 1 220 ? -19.591 -2.970 19.093 1.00 91.62 220 SER A O 1
ATOM 1679 N N . GLY A 1 221 ? -17.933 -4.384 18.581 1.00 91.81 221 GLY A N 1
ATOM 1680 C CA . GLY A 1 221 ? -18.783 -5.439 18.031 1.00 91.81 221 GLY A CA 1
ATOM 1681 C C . GLY A 1 221 ? -19.154 -5.239 16.559 1.00 91.81 221 GLY A C 1
ATOM 1682 O O . GLY A 1 221 ? -19.967 -6.003 16.034 1.00 91.81 221 GLY A O 1
ATOM 1683 N N . GLN A 1 222 ? -18.562 -4.248 15.888 1.00 94.56 222 GLN A N 1
ATOM 1684 C CA . GLN A 1 222 ? -18.710 -4.025 14.453 1.00 94.56 222 GLN A CA 1
ATOM 1685 C C . GLN A 1 222 ? -18.075 -5.185 13.679 1.00 94.56 222 GLN A C 1
ATOM 1687 O O . GLN A 1 222 ? -16.984 -5.638 14.020 1.00 94.56 222 GLN A O 1
ATOM 1692 N N . ILE A 1 223 ? -18.746 -5.652 12.625 1.00 94.19 223 ILE A N 1
ATOM 1693 C CA . ILE A 1 223 ? -18.205 -6.646 11.692 1.00 94.19 223 ILE A CA 1
ATOM 1694 C C . ILE A 1 223 ? -17.859 -5.934 10.388 1.00 94.19 223 ILE A C 1
ATOM 1696 O O . ILE A 1 223 ? -18.743 -5.380 9.736 1.00 94.19 223 ILE A O 1
ATOM 1700 N N . VAL A 1 224 ? -16.587 -5.968 10.010 1.00 95.75 224 VAL A N 1
ATOM 1701 C CA . VAL A 1 224 ? -16.039 -5.248 8.858 1.00 95.75 224 VAL A CA 1
ATOM 1702 C C . VAL A 1 224 ? -15.453 -6.240 7.864 1.00 95.75 224 VAL A C 1
ATOM 1704 O O . VAL A 1 224 ? -14.690 -7.126 8.240 1.00 95.75 224 VAL A O 1
ATOM 1707 N N . ALA A 1 225 ? -15.833 -6.122 6.595 1.00 93.56 225 ALA A N 1
ATOM 1708 C CA . ALA A 1 225 ? -15.295 -6.958 5.528 1.00 93.56 225 ALA A CA 1
ATOM 1709 C C . ALA A 1 225 ? -13.957 -6.411 5.016 1.00 93.56 225 ALA A C 1
ATOM 1711 O O . ALA A 1 225 ? -13.757 -5.196 4.954 1.00 93.56 225 ALA A O 1
ATOM 1712 N N . ILE A 1 226 ? -13.069 -7.325 4.625 1.00 94.50 226 ILE A N 1
ATOM 1713 C CA . ILE A 1 226 ? -11.834 -6.999 3.916 1.00 94.50 226 ILE A CA 1
ATOM 1714 C C . ILE A 1 226 ? -12.103 -7.154 2.415 1.00 94.50 226 ILE A C 1
ATOM 1716 O O . ILE A 1 226 ? -12.412 -8.256 1.958 1.00 94.50 226 ILE A O 1
ATOM 1720 N N . SER A 1 227 ? -12.017 -6.064 1.653 1.00 93.25 227 SER A N 1
ATOM 1721 C CA . SER A 1 227 ? -12.359 -6.033 0.223 1.00 93.25 227 SER A CA 1
ATOM 1722 C C . SER A 1 227 ? -11.184 -6.328 -0.705 1.00 93.25 227 SER A C 1
ATOM 1724 O O . SER A 1 227 ? -11.387 -6.831 -1.809 1.00 93.25 227 SER A O 1
ATOM 1726 N N . ALA A 1 228 ? -9.952 -6.092 -0.254 1.00 94.00 228 ALA A N 1
ATOM 1727 C CA . ALA A 1 228 ? -8.740 -6.550 -0.927 1.00 94.00 228 ALA A CA 1
ATOM 1728 C C . ALA A 1 228 ? -7.650 -6.865 0.100 1.00 94.00 228 ALA A C 1
ATOM 1730 O O . ALA A 1 228 ? -7.552 -6.205 1.131 1.00 94.00 228 ALA A O 1
ATOM 1731 N N . THR A 1 229 ? -6.820 -7.867 -0.174 1.00 95.62 229 THR A N 1
ATOM 1732 C CA . THR A 1 229 ? -5.785 -8.329 0.758 1.00 95.62 229 THR A CA 1
ATOM 1733 C C . THR A 1 229 ? -4.389 -8.240 0.160 1.00 95.62 229 THR A C 1
ATOM 1735 O O . THR A 1 229 ? -4.210 -8.215 -1.059 1.00 95.62 229 THR A O 1
ATOM 1738 N N . ASP A 1 230 ? -3.391 -8.262 1.042 1.00 96.38 230 ASP A N 1
ATOM 1739 C CA . ASP A 1 230 ? -1.986 -8.512 0.712 1.00 96.38 230 ASP A CA 1
ATOM 1740 C C . ASP A 1 230 ? -1.367 -7.490 -0.255 1.00 96.38 230 ASP A C 1
ATOM 1742 O O . ASP A 1 230 ? -0.548 -7.836 -1.112 1.00 96.38 230 ASP A O 1
ATOM 1746 N N . ILE A 1 231 ? -1.714 -6.209 -0.142 1.00 97.75 231 ILE A N 1
ATOM 1747 C CA . ILE A 1 231 ? -1.046 -5.156 -0.912 1.00 97.75 231 ILE A CA 1
ATOM 1748 C C . ILE A 1 231 ? 0.321 -4.882 -0.257 1.00 97.75 231 ILE A C 1
ATOM 1750 O O . ILE A 1 231 ? 0.449 -4.065 0.653 1.00 97.75 231 ILE A O 1
ATOM 1754 N N . GLN A 1 232 ? 1.357 -5.585 -0.729 1.00 97.94 232 GLN A N 1
ATOM 1755 C CA . GLN A 1 232 ? 2.704 -5.574 -0.139 1.00 97.94 232 GLN A CA 1
ATOM 1756 C C . GLN A 1 232 ? 3.546 -4.378 -0.547 1.00 97.94 232 GLN A C 1
ATOM 1758 O O . GLN A 1 232 ? 3.800 -4.184 -1.744 1.00 97.94 232 GLN A O 1
ATOM 1763 N N . GLY A 1 233 ? 4.043 -3.645 0.453 1.00 97.75 233 GLY A N 1
ATOM 1764 C CA . GLY A 1 233 ? 5.113 -2.649 0.360 1.00 97.75 233 GLY A CA 1
ATOM 1765 C C . GLY A 1 233 ? 6.393 -3.099 1.061 1.00 97.75 233 GLY A C 1
ATOM 1766 O O . GLY A 1 233 ? 6.445 -4.161 1.676 1.00 97.75 233 GLY A O 1
ATOM 1767 N N . ILE A 1 234 ? 7.446 -2.286 0.958 1.00 97.38 234 ILE A N 1
ATOM 1768 C CA . ILE A 1 234 ? 8.772 -2.647 1.497 1.00 97.38 234 ILE A CA 1
ATOM 1769 C C . ILE A 1 234 ? 8.816 -2.744 3.025 1.00 97.38 234 ILE A C 1
ATOM 1771 O O . ILE A 1 234 ? 9.687 -3.420 3.559 1.00 97.38 234 ILE A O 1
ATOM 1775 N N . ASN A 1 235 ? 7.881 -2.100 3.722 1.00 97.19 235 ASN A N 1
ATOM 1776 C CA . ASN A 1 235 ? 7.822 -2.053 5.181 1.00 97.19 235 ASN A CA 1
ATOM 1777 C C . ASN A 1 235 ? 6.488 -2.576 5.739 1.00 97.19 235 ASN A C 1
ATOM 1779 O O . ASN A 1 235 ? 6.155 -2.289 6.884 1.00 97.19 235 ASN A O 1
ATOM 1783 N N . GLY A 1 236 ? 5.701 -3.323 4.959 1.00 97.62 236 GLY A N 1
ATOM 1784 C CA . GLY A 1 236 ? 4.451 -3.882 5.464 1.00 97.62 236 GLY A CA 1
ATOM 1785 C C . GLY A 1 236 ? 3.433 -4.272 4.404 1.00 97.62 236 GLY A C 1
ATOM 1786 O O . GLY A 1 236 ? 3.714 -4.294 3.204 1.00 97.62 236 GLY A O 1
ATOM 1787 N N . VAL A 1 237 ? 2.226 -4.545 4.883 1.00 98.19 237 VAL A N 1
ATOM 1788 C CA . VAL A 1 237 ? 1.059 -4.972 4.115 1.00 98.19 237 VAL A CA 1
ATOM 1789 C C . VAL A 1 237 ? -0.104 -4.013 4.325 1.00 98.19 237 VAL A C 1
ATOM 1791 O O . VAL A 1 237 ? -0.334 -3.532 5.435 1.00 98.19 237 VAL A O 1
ATOM 1794 N N . ILE A 1 238 ? -0.871 -3.771 3.264 1.00 98.38 238 ILE A N 1
ATOM 1795 C CA . ILE A 1 238 ? -2.193 -3.150 3.345 1.00 98.38 238 ILE A CA 1
ATOM 1796 C C . ILE A 1 238 ? -3.269 -4.193 3.021 1.00 98.38 238 ILE A C 1
ATOM 1798 O O . ILE A 1 238 ? -3.195 -4.884 2.002 1.00 98.38 238 ILE A O 1
ATOM 1802 N N . HIS A 1 239 ? -4.296 -4.248 3.864 1.00 97.62 239 HIS A N 1
ATOM 1803 C CA . HIS A 1 239 ? -5.580 -4.891 3.594 1.00 97.62 239 HIS A CA 1
ATOM 1804 C C . HIS A 1 239 ? -6.648 -3.807 3.519 1.00 97.62 239 HIS A C 1
ATOM 1806 O O . HIS A 1 239 ? -6.741 -2.967 4.405 1.00 97.62 239 HIS A O 1
ATOM 1812 N N . VAL A 1 240 ? -7.448 -3.796 2.467 1.00 97.38 240 VAL A N 1
ATOM 1813 C CA . VAL A 1 240 ? -8.473 -2.773 2.245 1.00 97.38 240 VAL A CA 1
ATOM 1814 C C . VAL A 1 240 ? -9.740 -3.151 2.990 1.00 97.38 240 VAL A C 1
ATOM 1816 O O . VAL A 1 240 ? -10.177 -4.299 2.912 1.00 97.38 240 VAL A O 1
ATOM 1819 N N . VAL A 1 241 ? -10.329 -2.197 3.707 1.00 96.94 241 VAL A N 1
ATOM 1820 C CA . VAL A 1 241 ? -11.583 -2.393 4.443 1.00 96.94 241 VAL A CA 1
ATOM 1821 C C . VAL A 1 241 ? -12.654 -1.416 3.970 1.00 96.94 241 VAL A C 1
ATOM 1823 O O . VAL A 1 241 ? -12.388 -0.240 3.725 1.00 96.94 241 VAL A O 1
ATOM 1826 N N . ASP A 1 242 ? -13.893 -1.897 3.888 1.00 93.19 242 ASP A N 1
ATOM 1827 C CA . ASP A 1 242 ? -15.031 -1.099 3.398 1.00 93.19 242 ASP A CA 1
ATOM 1828 C C . ASP A 1 242 ? -15.689 -0.258 4.502 1.00 93.19 242 ASP A C 1
ATOM 1830 O O . ASP A 1 242 ? -16.713 0.395 4.302 1.00 93.19 242 ASP A O 1
ATOM 1834 N N . THR A 1 243 ? -15.156 -0.300 5.722 1.00 96.00 243 THR A N 1
ATOM 1835 C CA . THR A 1 243 ? -15.682 0.455 6.861 1.00 96.00 243 THR A CA 1
ATOM 1836 C C . THR A 1 243 ? -14.540 0.864 7.778 1.00 96.00 243 THR A C 1
ATOM 1838 O O . THR A 1 243 ? -13.618 0.084 8.004 1.00 96.00 243 THR A O 1
ATOM 1841 N N . VAL A 1 244 ? -14.613 2.083 8.318 1.00 97.19 244 VAL A N 1
ATOM 1842 C CA . VAL A 1 244 ? -13.680 2.538 9.351 1.00 97.19 244 VAL A CA 1
ATOM 1843 C C . VAL A 1 244 ? -13.904 1.699 10.611 1.00 97.19 244 VAL A C 1
ATOM 1845 O O . VAL A 1 244 ? -15.028 1.618 11.106 1.00 97.19 244 VAL A O 1
ATOM 1848 N N . LEU A 1 245 ? -12.840 1.071 11.107 1.00 96.56 245 LEU A N 1
ATOM 1849 C CA . LEU A 1 245 ? -12.820 0.272 12.326 1.00 96.56 245 LEU A CA 1
ATOM 1850 C C . LEU A 1 245 ? -13.071 1.170 13.540 1.00 96.56 245 LEU A C 1
ATOM 1852 O O . LEU A 1 245 ? -12.311 2.106 13.799 1.00 96.56 245 LEU A O 1
ATOM 1856 N N . LEU A 1 246 ? -14.134 0.872 14.285 1.00 93.69 246 LEU A N 1
ATOM 1857 C CA . LEU A 1 246 ? -14.525 1.629 15.472 1.00 93.69 246 LEU A CA 1
ATOM 1858 C C . LEU A 1 246 ? -14.271 0.854 16.762 1.00 93.69 246 LEU A C 1
ATOM 1860 O O . LEU A 1 246 ? -14.507 -0.357 16.835 1.00 93.69 246 LEU A O 1
ATOM 1864 N N . LEU A 1 247 ? -13.845 1.603 17.775 1.00 88.38 247 LEU A N 1
ATOM 1865 C CA . LEU A 1 247 ? -13.477 1.136 19.108 1.00 88.38 247 LEU A CA 1
ATOM 1866 C C . LEU A 1 247 ? -14.683 0.909 20.013 1.00 88.38 247 LEU A C 1
ATOM 1868 O O . LEU A 1 247 ? -15.595 1.766 20.005 1.00 88.38 247 LEU A O 1
#

Sequence (247 aa):
FAPTNEAFKSLLDSNSEWNSIDDIPTDLLTNILKFHVLDQKVTSGNLSDSYVKTLAAGPNEENLSLQIETTGAIEFNGDSKPIAVNLEAKNGIVHIIDKVMVPPNVVTKAINNSNFSTLVAALTDSRHTTDFVSVLSGDGPFTIFAPTNEAFQALLNSNSAWNSLTDIPIETLDAVLKYHVVNEANVQSKELKDNQEITMLNSDKITVDLTNGAKLKTSSGQIVAISATDIQGINGVIHVVDTVLLL

Mean predicted aligned error: 3.63 Å